Protein AF-A0A7J7XB27-F1 (afdb_monomer_lite)

Secondary structure (DSSP, 8-state):
-PPP--------B-STTSSHHHHHHHHHHHTT-S-HHHHHHHHHHHHHTT-GGGHHHHHHHTT--S-----B------TTS-HHHHHHHHHHHHHHHHHHHHHHT--GGGS------TTT-TTTSS--TT-TT---EEEEETTEEEEESSHHHHHHTPPPPPP-TTSPPB--EEEEEEETTTEEEEEE---BS---TT-EEEETTTTEEEE---EEETTEEE-

Structure (mmCIF, N/CA/C/O backbone):
data_AF-A0A7J7XB27-F1
#
_entry.id   AF-A0A7J7XB27-F1
#
loop_
_atom_site.group_PDB
_atom_site.id
_atom_site.type_symbol
_atom_site.label_atom_id
_atom_site.label_alt_id
_atom_site.label_comp_id
_atom_site.label_asym_id
_atom_site.label_entity_id
_atom_site.label_seq_id
_atom_site.pdbx_PDB_ins_code
_atom_site.Cartn_x
_atom_site.Cartn_y
_atom_site.Cartn_z
_atom_site.occupancy
_atom_site.B_iso_or_equiv
_atom_site.auth_seq_id
_atom_site.auth_comp_id
_atom_site.auth_asym_id
_atom_site.auth_atom_id
_atom_site.pdbx_PDB_model_num
ATOM 1 N N . MET A 1 1 ? 1.553 -27.538 5.322 1.00 43.16 1 MET A N 1
ATOM 2 C CA . MET A 1 1 ? 0.693 -26.337 5.254 1.00 43.16 1 MET A CA 1
ATOM 3 C C . MET A 1 1 ? 1.538 -25.131 4.887 1.00 43.16 1 MET A C 1
ATOM 5 O O . MET A 1 1 ? 2.689 -25.081 5.308 1.00 43.16 1 MET A O 1
ATOM 9 N N . GLY A 1 2 ? 0.992 -24.179 4.126 1.00 58.97 2 GLY A N 1
ATOM 10 C CA . GLY A 1 2 ? 1.590 -22.843 4.037 1.00 58.97 2 GLY A CA 1
ATOM 11 C C . GLY A 1 2 ? 1.479 -22.131 5.387 1.00 58.97 2 GLY A C 1
ATOM 12 O O . GLY A 1 2 ? 0.544 -22.405 6.138 1.00 58.97 2 GLY A O 1
ATOM 13 N N . LYS A 1 3 ? 2.434 -21.253 5.710 1.00 69.69 3 LYS A N 1
ATOM 14 C CA . LYS A 1 3 ? 2.299 -20.363 6.870 1.00 69.69 3 LYS A CA 1
ATOM 15 C C . LYS A 1 3 ? 1.134 -19.404 6.629 1.00 69.69 3 LYS A C 1
ATOM 17 O O . LYS A 1 3 ? 0.963 -18.931 5.505 1.00 69.69 3 LYS A O 1
ATOM 22 N N . GLU A 1 4 ? 0.381 -19.115 7.681 1.00 79.69 4 GLU A N 1
ATOM 23 C CA . GLU A 1 4 ? -0.582 -18.017 7.693 1.00 79.69 4 GLU A CA 1
ATOM 24 C C . GLU A 1 4 ? 0.140 -16.708 7.337 1.00 79.69 4 GLU A C 1
ATOM 26 O O . GLU A 1 4 ? 1.263 -16.467 7.792 1.00 79.69 4 GLU A O 1
ATOM 31 N N . LYS A 1 5 ? -0.457 -15.910 6.447 1.00 81.69 5 LYS A N 1
ATOM 32 C CA . LYS A 1 5 ? 0.133 -14.669 5.933 1.00 81.69 5 LYS A CA 1
ATOM 33 C C . LYS A 1 5 ? -0.696 -13.481 6.390 1.00 81.69 5 LYS A C 1
ATOM 35 O O . LYS A 1 5 ? -1.912 -13.479 6.223 1.00 81.69 5 LYS A O 1
ATOM 40 N N . THR A 1 6 ? -0.030 -12.445 6.884 1.00 83.00 6 THR A N 1
ATOM 41 C CA . THR A 1 6 ? -0.678 -11.171 7.193 1.00 83.00 6 THR A CA 1
ATOM 42 C C . THR A 1 6 ? -1.235 -10.538 5.920 1.00 83.00 6 THR A C 1
ATOM 44 O O . THR A 1 6 ? -0.530 -10.426 4.91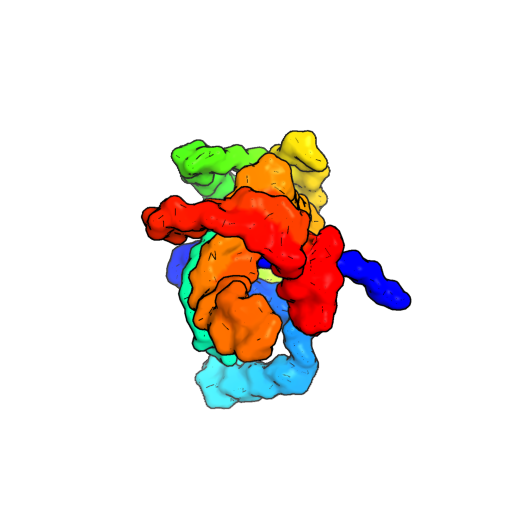7 1.00 83.00 6 THR A O 1
ATOM 47 N N . HIS A 1 7 ? -2.494 -10.107 5.958 1.00 82.38 7 HIS A N 1
ATOM 48 C CA . HIS A 1 7 ? -3.113 -9.388 4.849 1.00 82.38 7 HIS A CA 1
ATOM 49 C C . HIS A 1 7 ? -2.634 -7.930 4.824 1.00 82.38 7 HIS A C 1
ATOM 51 O O . HIS A 1 7 ? -2.677 -7.235 5.839 1.00 82.38 7 HIS A O 1
ATOM 57 N N . ILE A 1 8 ? -2.192 -7.462 3.655 1.00 82.75 8 ILE A N 1
ATOM 58 C CA . ILE A 1 8 ? -1.746 -6.084 3.415 1.00 82.75 8 ILE A CA 1
ATOM 59 C C . ILE A 1 8 ? -2.473 -5.559 2.176 1.00 82.75 8 ILE A C 1
ATOM 61 O O . ILE A 1 8 ? -2.533 -6.237 1.151 1.00 82.75 8 ILE A O 1
ATOM 65 N N . ASN A 1 9 ? -3.007 -4.341 2.270 1.00 83.75 9 ASN A N 1
ATOM 66 C CA . ASN A 1 9 ? -3.626 -3.640 1.147 1.00 83.75 9 ASN A CA 1
ATOM 67 C C . ASN A 1 9 ? -2.581 -2.749 0.463 1.00 83.75 9 ASN A C 1
ATOM 69 O O . ASN A 1 9 ? -1.866 -2.008 1.136 1.00 83.75 9 ASN A O 1
ATOM 73 N N . ILE A 1 10 ? -2.499 -2.813 -0.867 1.00 85.69 10 ILE A N 1
ATOM 74 C CA . ILE A 1 10 ? -1.533 -2.068 -1.689 1.00 85.69 10 ILE A CA 1
ATOM 75 C C . ILE A 1 10 ? -2.304 -1.294 -2.761 1.00 85.69 10 ILE A C 1
ATOM 77 O O . ILE A 1 10 ? -3.221 -1.843 -3.369 1.00 85.69 10 ILE A O 1
ATOM 81 N N . VAL A 1 11 ? -1.899 -0.050 -3.034 1.00 85.94 11 VAL A N 1
ATOM 82 C CA . VAL A 1 11 ? -2.382 0.730 -4.186 1.00 85.94 11 VAL A CA 1
ATOM 83 C C . VAL A 1 11 ? -1.198 1.216 -5.030 1.00 85.94 11 VAL A C 1
ATOM 85 O O . VAL A 1 11 ? -0.071 1.316 -4.548 1.00 85.94 11 VAL A O 1
ATOM 88 N N . VAL A 1 12 ? -1.446 1.477 -6.316 1.00 83.69 12 VAL A N 1
ATOM 89 C CA . VAL A 1 12 ? -0.433 1.789 -7.335 1.00 83.69 12 VAL A CA 1
ATOM 90 C C . VAL A 1 12 ? -0.810 3.076 -8.084 1.00 83.69 12 VAL A C 1
ATOM 92 O O . VAL A 1 12 ? -1.918 3.183 -8.605 1.00 83.69 12 VAL A O 1
ATOM 95 N N . ILE A 1 13 ? 0.110 4.045 -8.186 1.00 82.50 13 ILE A N 1
ATOM 96 C CA . ILE A 1 13 ? 0.003 5.253 -9.034 1.00 82.50 13 ILE A CA 1
ATOM 97 C C . ILE A 1 13 ? 1.250 5.510 -9.897 1.00 82.50 13 ILE A C 1
ATOM 99 O O . ILE A 1 13 ? 2.107 4.667 -10.134 1.00 82.50 13 ILE A O 1
ATOM 103 N N . GLY A 1 14 ? 1.252 6.705 -10.467 1.00 81.06 14 GLY A N 1
ATOM 104 C CA . GLY A 1 14 ? 2.090 7.221 -11.515 1.00 81.06 14 GLY A CA 1
ATOM 105 C C . GLY A 1 14 ? 1.174 7.990 -12.461 1.00 81.06 14 GLY A C 1
ATOM 106 O O . GLY A 1 14 ? -0.055 7.821 -12.443 1.00 81.06 14 GLY A O 1
ATOM 107 N N . GLN A 1 15 ? 1.765 8.846 -13.281 1.00 81.44 15 GLN A N 1
ATOM 108 C CA . GLN A 1 15 ? 1.068 9.575 -14.336 1.00 81.44 15 GLN A CA 1
ATOM 109 C C . GLN A 1 15 ? 0.319 8.614 -15.283 1.00 81.44 15 GLN A C 1
ATOM 111 O O . GLN A 1 15 ? 0.561 7.401 -15.297 1.00 81.44 15 GLN A O 1
ATOM 116 N N . VAL A 1 16 ? -0.618 9.130 -16.081 1.00 79.69 16 VAL A N 1
ATOM 117 C CA . VAL A 1 16 ? -1.100 8.404 -17.272 1.00 79.69 16 VAL A CA 1
ATOM 118 C C . VAL A 1 16 ? 0.118 7.920 -18.084 1.00 79.69 16 VAL A C 1
ATOM 120 O O . VAL A 1 16 ? 1.168 8.558 -18.067 1.00 79.69 16 VAL A O 1
ATOM 123 N N . ASP A 1 17 ? 0.012 6.729 -18.669 1.00 76.00 17 ASP A N 1
ATOM 124 C CA . ASP A 1 17 ? 1.073 6.038 -19.423 1.00 76.00 17 ASP A CA 1
ATOM 125 C C . ASP A 1 17 ? 2.340 5.616 -18.649 1.00 76.00 17 ASP A C 1
ATOM 127 O O . ASP A 1 17 ? 3.230 4.993 -19.221 1.00 76.00 17 ASP A O 1
ATOM 131 N N . SER A 1 18 ? 2.405 5.792 -17.322 1.00 76.75 18 SER A N 1
ATOM 132 C CA . SER A 1 18 ? 3.544 5.327 -16.500 1.00 76.75 18 SER A CA 1
ATOM 133 C C . SER A 1 18 ? 3.623 3.797 -16.280 1.00 76.75 18 SER A C 1
ATOM 135 O O . SER A 1 18 ? 4.281 3.341 -15.346 1.00 76.75 18 SER A O 1
ATOM 137 N N . GLY A 1 19 ? 2.891 2.987 -17.052 1.00 78.50 19 GLY A N 1
ATOM 138 C CA . GLY A 1 19 ? 2.946 1.517 -16.990 1.00 78.50 19 GLY A CA 1
ATOM 139 C C . GLY A 1 19 ? 2.256 0.827 -15.798 1.00 78.50 19 GLY A C 1
ATOM 140 O O . GLY A 1 19 ? 2.341 -0.393 -15.696 1.00 78.50 19 GLY A O 1
ATOM 141 N N . LYS A 1 20 ? 1.540 1.556 -14.924 1.00 82.81 20 LYS A N 1
ATOM 142 C CA . LYS A 1 20 ? 0.911 1.036 -13.679 1.00 82.81 20 LYS A CA 1
ATOM 143 C C . LYS A 1 20 ? 0.224 -0.328 -13.826 1.00 82.81 20 LYS A C 1
ATOM 145 O O . LYS A 1 20 ? 0.572 -1.274 -13.122 1.00 82.81 20 LYS A O 1
ATOM 150 N N . SER A 1 21 ? -0.753 -0.417 -14.733 1.00 81.69 21 SER A N 1
ATOM 151 C CA . SER A 1 21 ? -1.572 -1.619 -14.938 1.00 81.69 21 SER A CA 1
ATOM 152 C C . SER A 1 21 ? -0.746 -2.781 -15.481 1.00 81.69 21 SER A C 1
ATOM 154 O O . SER A 1 21 ? -0.974 -3.923 -15.099 1.00 81.69 21 SER A O 1
ATOM 156 N N . THR A 1 22 ? 0.245 -2.494 -16.327 1.00 81.38 22 THR A N 1
ATOM 157 C CA . THR A 1 22 ? 1.189 -3.491 -16.837 1.00 81.38 22 THR A CA 1
ATOM 158 C C . THR A 1 22 ? 2.017 -4.064 -15.692 1.00 81.38 22 THR A C 1
ATOM 160 O O . THR A 1 22 ? 2.030 -5.275 -15.512 1.00 81.38 22 THR A O 1
ATOM 163 N N . THR A 1 23 ? 2.628 -3.211 -14.863 1.00 84.19 23 THR A N 1
ATOM 164 C CA . THR A 1 23 ? 3.440 -3.628 -13.709 1.00 84.19 23 THR A CA 1
ATOM 165 C C . THR A 1 23 ? 2.634 -4.447 -12.701 1.00 84.19 23 THR A C 1
ATOM 167 O O . THR A 1 23 ? 3.033 -5.553 -12.338 1.00 84.19 23 THR A O 1
ATOM 170 N N . ALA A 1 24 ? 1.479 -3.939 -12.266 1.00 88.31 24 ALA A N 1
ATOM 171 C CA . ALA A 1 24 ? 0.643 -4.616 -11.279 1.00 88.31 24 ALA A CA 1
ATOM 172 C C . ALA A 1 24 ? 0.037 -5.922 -11.831 1.00 88.31 24 ALA A C 1
ATOM 174 O O . ALA A 1 24 ? 0.021 -6.939 -11.139 1.00 88.31 24 ALA A O 1
ATOM 175 N N . GLY A 1 25 ? -0.383 -5.936 -13.100 1.00 84.25 25 GLY A N 1
ATOM 176 C CA . GLY A 1 25 ? -0.861 -7.139 -13.777 1.00 84.25 25 GLY A CA 1
ATOM 177 C C . GLY A 1 25 ? 0.231 -8.195 -13.986 1.00 84.25 25 GLY A C 1
ATOM 178 O O . GLY A 1 25 ? -0.021 -9.381 -13.786 1.00 84.25 25 GLY A O 1
ATOM 179 N N . HIS A 1 26 ? 1.465 -7.782 -14.302 1.00 83.50 26 HIS A N 1
ATOM 180 C CA . HIS A 1 26 ? 2.633 -8.666 -14.407 1.00 83.50 26 HIS A CA 1
ATOM 181 C C . HIS A 1 26 ? 2.970 -9.293 -13.046 1.00 83.50 26 HIS A C 1
ATOM 183 O O . HIS A 1 26 ? 3.209 -10.499 -12.973 1.00 83.50 26 HIS A O 1
ATOM 189 N N . LEU A 1 27 ? 2.931 -8.510 -11.960 1.00 86.19 27 LEU A N 1
ATOM 190 C CA . LEU A 1 27 ? 3.129 -9.014 -10.599 1.00 86.19 27 LEU A CA 1
ATOM 191 C C . LEU A 1 27 ? 2.066 -10.063 -10.235 1.00 86.19 27 LEU A C 1
ATOM 193 O O . LEU A 1 27 ? 2.411 -11.178 -9.859 1.00 86.19 27 LEU A O 1
ATOM 197 N N . ILE A 1 28 ? 0.780 -9.748 -10.425 1.00 86.56 28 ILE A N 1
ATOM 198 C CA . ILE A 1 28 ? -0.338 -10.672 -10.167 1.00 86.56 28 ILE A CA 1
ATOM 199 C C . ILE A 1 28 ? -0.197 -11.968 -10.983 1.00 86.56 28 ILE A C 1
ATOM 201 O O . ILE A 1 28 ? -0.400 -13.060 -10.448 1.00 86.56 28 ILE A O 1
ATOM 205 N N . TYR A 1 29 ? 0.182 -11.849 -12.259 1.00 82.56 29 TYR A N 1
ATOM 206 C CA . TYR A 1 29 ? 0.436 -12.972 -13.161 1.00 82.56 29 TYR A CA 1
ATOM 207 C C . TYR A 1 29 ? 1.572 -13.869 -12.641 1.00 82.56 29 TYR A C 1
ATOM 209 O O . TYR A 1 29 ? 1.375 -15.070 -12.463 1.00 82.56 29 TYR A O 1
ATOM 217 N N . LYS A 1 30 ? 2.751 -13.299 -12.348 1.00 82.31 30 LYS A N 1
ATOM 218 C CA . LYS A 1 30 ? 3.928 -14.071 -11.906 1.00 82.31 30 LYS A CA 1
ATOM 219 C C . LYS A 1 30 ? 3.786 -14.639 -10.492 1.00 82.31 30 LYS A C 1
ATOM 221 O O . LYS A 1 30 ? 4.272 -15.736 -10.239 1.00 82.31 30 LYS A O 1
ATOM 226 N N . CYS A 1 31 ? 3.089 -13.952 -9.589 1.00 84.81 31 CYS A N 1
ATOM 227 C CA . CYS A 1 31 ? 2.806 -14.446 -8.239 1.00 84.81 31 CYS A CA 1
ATOM 228 C C . CYS A 1 31 ? 1.681 -15.501 -8.188 1.00 84.81 31 CYS A C 1
ATOM 230 O O . CYS A 1 31 ? 1.359 -15.985 -7.104 1.00 84.81 31 CYS A O 1
ATOM 232 N N . GLY A 1 32 ? 1.069 -15.864 -9.325 1.00 83.44 32 GLY A N 1
ATOM 233 C CA . GLY A 1 32 ? 0.021 -16.888 -9.387 1.00 83.44 32 GLY A CA 1
ATOM 234 C C . GLY A 1 32 ? -1.326 -16.455 -8.796 1.00 83.44 32 GLY A C 1
ATOM 235 O O . GLY A 1 32 ? -2.120 -17.306 -8.405 1.00 83.44 32 GLY A O 1
ATOM 236 N N . GLY A 1 33 ? -1.607 -15.147 -8.736 1.00 77.62 33 GLY A N 1
ATOM 237 C CA . GLY A 1 33 ? -2.876 -14.593 -8.233 1.00 77.62 33 GLY A CA 1
ATOM 238 C C . GLY A 1 33 ? -4.077 -14.773 -9.177 1.00 77.62 33 GLY A C 1
ATOM 239 O O . GLY A 1 33 ? -5.179 -14.302 -8.889 1.00 77.62 33 GLY A O 1
ATOM 240 N N . VAL A 1 34 ? -3.867 -15.430 -10.320 1.00 78.94 34 VAL A N 1
ATOM 241 C CA . VAL A 1 34 ? -4.879 -15.787 -11.322 1.00 78.94 34 VAL A CA 1
ATOM 242 C C . VAL A 1 34 ? -4.636 -17.233 -11.730 1.00 78.94 34 VAL A C 1
ATOM 244 O O . VAL A 1 34 ? -3.490 -17.651 -11.902 1.00 78.94 34 VAL A O 1
ATOM 247 N N . ASP A 1 35 ? -5.705 -18.008 -11.887 1.00 79.69 35 ASP A N 1
ATOM 248 C CA . ASP A 1 35 ? -5.599 -19.384 -12.352 1.00 79.69 35 ASP A CA 1
ATOM 249 C C . ASP A 1 35 ? -5.191 -19.455 -13.836 1.00 79.69 35 ASP A C 1
ATOM 251 O O . ASP A 1 35 ? -5.462 -18.553 -14.634 1.00 79.69 35 ASP A O 1
ATOM 255 N N . LYS A 1 36 ? -4.562 -20.569 -14.225 1.00 77.62 36 LYS A N 1
ATOM 256 C CA . LYS A 1 36 ? -4.036 -20.748 -15.587 1.00 77.62 36 LYS A CA 1
ATOM 257 C C . LYS A 1 36 ? -5.106 -20.672 -16.682 1.00 77.62 36 LYS A C 1
ATOM 259 O O . LYS A 1 36 ? -4.808 -20.166 -17.754 1.00 77.62 36 LYS A O 1
ATOM 264 N N . ARG A 1 37 ? -6.350 -21.094 -16.420 1.00 81.38 37 ARG A N 1
ATOM 265 C CA . ARG A 1 37 ? -7.424 -21.072 -17.431 1.00 81.38 37 ARG A CA 1
ATOM 266 C C . ARG A 1 37 ? -7.909 -19.648 -17.689 1.00 81.38 37 ARG A C 1
ATOM 268 O O . ARG A 1 37 ? -8.157 -19.274 -18.831 1.00 81.38 37 ARG A O 1
ATOM 275 N N . THR A 1 38 ? -8.022 -18.843 -16.635 1.00 78.56 38 THR A N 1
ATOM 276 C CA . THR A 1 38 ? -8.331 -17.412 -16.748 1.00 78.56 38 THR A CA 1
ATOM 277 C C . THR A 1 38 ? -7.196 -16.650 -17.439 1.00 78.56 38 THR A C 1
ATOM 279 O O . THR A 1 38 ? -7.473 -15.773 -18.253 1.00 78.56 38 THR A O 1
ATOM 282 N N . ILE A 1 39 ? -5.933 -17.022 -17.191 1.00 77.62 39 ILE A N 1
ATOM 283 C CA . ILE A 1 39 ? -4.772 -16.513 -17.942 1.00 77.62 39 ILE A CA 1
ATOM 284 C C . ILE A 1 39 ? -4.884 -16.849 -19.437 1.00 77.62 39 ILE A C 1
ATOM 286 O O . ILE A 1 39 ? -4.895 -15.932 -20.252 1.00 77.62 39 ILE A O 1
ATOM 290 N N . GLU A 1 40 ? -5.034 -18.128 -19.794 1.00 81.12 40 GLU A N 1
ATOM 291 C CA . GLU A 1 40 ? -5.157 -18.595 -21.187 1.00 81.12 40 GLU A CA 1
ATOM 292 C C . GLU A 1 40 ? -6.318 -17.897 -21.920 1.00 81.12 40 GLU A C 1
ATOM 294 O O . GLU A 1 40 ? -6.197 -17.504 -23.082 1.00 81.12 40 GLU A O 1
ATOM 299 N N . LYS A 1 41 ? -7.437 -17.673 -21.218 1.00 82.38 41 LYS A N 1
ATOM 300 C CA . LYS A 1 41 ? -8.575 -16.897 -21.719 1.00 82.38 41 LYS A CA 1
ATOM 301 C C . LYS A 1 41 ? -8.206 -15.437 -22.005 1.00 82.38 41 LYS A C 1
ATOM 303 O O . LYS A 1 41 ? -8.566 -14.933 -23.066 1.00 82.38 41 LYS A O 1
ATOM 308 N N . PHE A 1 42 ? -7.516 -14.751 -21.092 1.00 76.50 42 PHE A N 1
ATOM 309 C CA . PHE A 1 42 ? -7.111 -13.356 -21.299 1.00 76.50 42 PHE A CA 1
ATOM 310 C C . PHE A 1 42 ? -6.043 -13.202 -22.386 1.00 76.50 42 PHE A C 1
ATOM 312 O O . PHE A 1 42 ? -6.112 -12.241 -23.148 1.00 76.50 42 PHE A O 1
ATOM 319 N N . GLU A 1 43 ? -5.102 -14.143 -22.510 1.00 74.56 43 GLU A N 1
ATOM 320 C CA . GLU A 1 43 ? -4.141 -14.152 -23.621 1.00 74.56 43 GLU A CA 1
ATOM 321 C C . GLU A 1 43 ? -4.861 -14.325 -24.970 1.00 74.56 43 GLU A C 1
ATOM 323 O O . GLU A 1 43 ? -4.577 -13.581 -25.908 1.00 74.56 43 GLU A O 1
ATOM 328 N N . LYS A 1 44 ? -5.864 -15.214 -25.056 1.00 80.75 44 LYS A N 1
ATOM 329 C CA . LYS A 1 44 ? -6.683 -15.376 -26.270 1.00 80.75 44 LYS A CA 1
ATOM 330 C C . LYS A 1 44 ? -7.512 -14.129 -26.602 1.00 80.75 44 LYS A C 1
ATOM 332 O O . LYS A 1 44 ? -7.512 -13.701 -27.751 1.00 80.75 44 LYS A O 1
ATOM 337 N N . GLU A 1 45 ? -8.187 -13.530 -25.616 1.00 78.94 45 GLU A N 1
ATOM 338 C CA . GLU A 1 45 ? -8.971 -12.298 -25.819 1.00 78.94 45 GLU A CA 1
ATOM 339 C C . GLU A 1 45 ? -8.079 -11.116 -26.259 1.00 78.94 45 GLU A C 1
ATOM 341 O O . GLU A 1 45 ? -8.481 -10.341 -27.125 1.00 78.94 45 GLU A O 1
ATOM 346 N N . ALA A 1 46 ? -6.855 -10.993 -25.728 1.00 72.25 46 ALA A N 1
ATOM 347 C CA . ALA A 1 46 ? -5.904 -9.954 -26.136 1.00 72.25 46 ALA A CA 1
ATOM 348 C C . ALA A 1 46 ? -5.378 -10.154 -27.572 1.00 72.25 46 ALA A C 1
ATOM 350 O O . ALA A 1 46 ? -5.289 -9.185 -28.333 1.00 72.25 46 ALA A O 1
ATOM 351 N N . ALA A 1 47 ? -5.089 -11.402 -27.959 1.00 74.56 47 ALA A N 1
ATOM 352 C CA . ALA A 1 47 ? -4.655 -11.755 -29.311 1.00 74.56 47 ALA A CA 1
ATOM 353 C C . ALA A 1 47 ? -5.756 -11.510 -30.361 1.00 74.56 47 ALA A C 1
ATOM 355 O O . ALA A 1 47 ? -5.497 -10.937 -31.419 1.00 74.56 47 ALA A O 1
ATOM 356 N N . GLU A 1 48 ? -7.010 -11.866 -30.052 1.00 78.19 48 GLU A N 1
ATOM 357 C CA . GLU A 1 48 ? -8.175 -11.617 -30.921 1.00 78.19 48 GLU A CA 1
ATOM 358 C C . GLU A 1 48 ? -8.432 -10.117 -31.153 1.00 78.19 48 GLU A C 1
ATOM 360 O O . GLU A 1 48 ? -8.891 -9.728 -32.227 1.00 78.19 48 GLU A O 1
ATOM 365 N N . MET A 1 49 ? -8.082 -9.260 -30.189 1.00 68.12 49 MET A N 1
ATOM 366 C CA . MET A 1 49 ? -8.146 -7.799 -30.326 1.00 68.12 49 MET A CA 1
ATOM 367 C C . MET A 1 49 ? -6.904 -7.184 -30.997 1.00 68.12 49 MET A C 1
ATOM 369 O O . MET A 1 49 ? -6.764 -5.961 -31.020 1.00 68.12 49 MET A O 1
ATOM 373 N N . GLY A 1 50 ? -6.002 -8.009 -31.544 1.00 61.44 50 GLY A N 1
ATOM 374 C CA . GLY A 1 50 ? -4.784 -7.566 -32.228 1.00 61.44 50 GLY A CA 1
ATOM 375 C C . GLY A 1 50 ? -3.786 -6.871 -31.302 1.00 61.44 50 GLY A C 1
ATOM 376 O O . GLY A 1 50 ? -3.009 -6.032 -31.756 1.00 61.44 50 GLY A O 1
ATOM 377 N N . ASN A 1 51 ? -3.838 -7.170 -30.000 1.00 56.59 51 ASN A N 1
ATOM 378 C CA . ASN A 1 51 ? -3.148 -6.406 -28.969 1.00 56.59 51 ASN A CA 1
ATOM 379 C C . ASN A 1 51 ? -2.428 -7.319 -27.958 1.00 56.59 51 ASN A C 1
ATOM 381 O O . ASN A 1 51 ? -2.507 -7.100 -26.747 1.00 56.59 51 ASN A O 1
ATOM 385 N N . ASP A 1 52 ? -1.684 -8.313 -28.473 1.00 50.16 52 ASP A N 1
ATOM 386 C CA . ASP A 1 52 ? -0.756 -9.209 -27.740 1.00 50.16 52 ASP A CA 1
ATOM 387 C C . ASP A 1 52 ? 0.087 -8.469 -26.687 1.00 50.16 52 ASP A C 1
ATOM 389 O O . ASP A 1 52 ? 0.387 -8.979 -25.605 1.00 50.16 52 ASP A O 1
ATOM 393 N N . SER A 1 53 ? 0.419 -7.219 -27.004 1.00 47.06 53 SER A N 1
ATOM 394 C CA . SER A 1 53 ? 1.068 -6.228 -26.160 1.00 47.06 53 SER A CA 1
ATOM 395 C C . SER A 1 53 ? 0.446 -6.057 -24.760 1.00 47.06 53 SER A C 1
ATOM 397 O O . SER A 1 53 ? 1.163 -5.788 -23.802 1.00 47.06 53 SER A O 1
ATOM 399 N N . PHE A 1 54 ? -0.869 -6.207 -24.583 1.00 54.66 54 PHE A N 1
ATOM 400 C CA . PHE A 1 54 ? -1.561 -5.798 -23.347 1.00 54.66 54 PHE A CA 1
ATOM 401 C C . PHE A 1 54 ? -1.957 -6.948 -22.411 1.00 54.66 54 PHE A C 1
ATOM 403 O O . PHE A 1 54 ? -2.629 -6.707 -21.405 1.00 54.66 54 PHE A O 1
ATOM 410 N N . LYS A 1 55 ? -1.494 -8.179 -22.667 1.00 62.41 55 LYS A N 1
ATOM 411 C CA . LYS A 1 55 ? -1.876 -9.378 -21.897 1.00 62.41 55 LYS A CA 1
ATOM 412 C C . LYS A 1 55 ? -1.752 -9.250 -20.370 1.00 62.41 55 LYS A C 1
ATOM 414 O O . LYS A 1 55 ? -2.595 -9.760 -19.639 1.00 62.41 55 LYS A O 1
ATOM 419 N N . HIS A 1 56 ? -0.747 -8.522 -19.876 1.00 60.38 56 HIS A N 1
ATOM 420 C CA . HIS A 1 56 ? -0.575 -8.282 -18.439 1.00 60.38 56 HIS A CA 1
ATOM 421 C C . HIS A 1 56 ? -1.545 -7.222 -17.894 1.00 60.38 56 HIS A C 1
ATOM 423 O O . HIS A 1 56 ? -2.123 -7.427 -16.832 1.00 60.38 56 HIS A O 1
ATOM 429 N N . ALA A 1 57 ? -1.791 -6.128 -18.622 1.00 55.00 57 ALA A N 1
ATOM 430 C CA . ALA A 1 57 ? -2.738 -5.090 -18.201 1.00 55.00 57 ALA A CA 1
ATOM 431 C C . ALA A 1 57 ? -4.195 -5.603 -18.164 1.00 55.00 57 ALA A C 1
ATOM 433 O O . ALA A 1 57 ? -4.967 -5.225 -17.280 1.00 55.00 57 ALA A O 1
ATOM 434 N N . TRP A 1 58 ? -4.544 -6.533 -19.060 1.00 54.97 58 TRP A N 1
ATOM 435 C CA . TRP A 1 58 ? -5.876 -7.145 -19.148 1.00 54.97 58 TRP A CA 1
ATOM 436 C C . TRP A 1 58 ? -6.325 -7.891 -17.886 1.00 54.97 58 TRP A C 1
ATOM 438 O O . TRP A 1 58 ? -7.518 -7.902 -17.573 1.00 54.97 58 TRP A O 1
ATOM 448 N N . VAL A 1 59 ? -5.376 -8.429 -17.111 1.00 55.16 59 VAL A N 1
ATOM 449 C CA . VAL A 1 59 ? -5.631 -9.056 -15.800 1.00 55.16 59 VAL A CA 1
ATOM 450 C C . VAL A 1 59 ? -6.340 -8.099 -14.829 1.00 55.16 59 VAL A C 1
ATOM 452 O O . VAL A 1 59 ? -7.124 -8.545 -13.987 1.00 55.16 59 VAL A O 1
ATOM 455 N N . LEU A 1 60 ? -6.083 -6.792 -14.957 1.00 50.66 60 LEU A N 1
ATOM 456 C CA . LEU A 1 60 ? -6.686 -5.738 -14.142 1.00 50.66 60 LEU A CA 1
ATOM 457 C C . LEU A 1 60 ? -7.876 -5.063 -14.827 1.00 50.66 60 LEU A C 1
ATOM 459 O O . LEU A 1 60 ? -8.877 -4.801 -14.162 1.00 50.66 60 LEU A O 1
ATOM 463 N N . ASP A 1 61 ? -7.825 -4.828 -16.143 1.00 53.09 61 ASP A N 1
ATOM 464 C CA . ASP A 1 61 ? -8.923 -4.157 -16.856 1.00 53.09 61 ASP A CA 1
ATOM 465 C C . ASP A 1 61 ? -10.253 -4.929 -16.779 1.00 53.09 61 ASP A C 1
ATOM 467 O O . ASP A 1 61 ? -11.314 -4.313 -16.695 1.00 53.09 61 ASP A O 1
ATOM 471 N N . LYS A 1 62 ? -10.217 -6.267 -16.700 1.00 46.69 62 LYS A N 1
ATOM 472 C CA . LYS A 1 62 ? -11.417 -7.110 -16.521 1.00 46.69 62 LYS A CA 1
ATOM 473 C C . LYS A 1 62 ? -11.991 -7.120 -15.098 1.00 46.69 62 LYS A C 1
ATOM 475 O O . LYS A 1 62 ? -13.068 -7.674 -14.901 1.00 46.69 62 LYS A O 1
ATOM 480 N N . ARG A 1 63 ? -11.304 -6.525 -14.113 1.00 42.41 63 ARG A N 1
ATOM 481 C CA . ARG A 1 63 ? -11.759 -6.420 -12.710 1.00 42.41 63 ARG A CA 1
ATOM 482 C C . ARG A 1 63 ? -12.180 -4.998 -12.312 1.00 42.41 63 ARG A C 1
ATOM 484 O O . ARG A 1 63 ? -12.373 -4.735 -11.130 1.00 42.41 63 ARG A O 1
ATOM 491 N N . LYS A 1 64 ? -12.310 -4.075 -13.273 1.00 36.75 64 LYS A N 1
ATOM 492 C CA . LYS A 1 64 ? -12.617 -2.659 -13.018 1.00 36.75 64 LYS A CA 1
ATOM 493 C C . LYS A 1 64 ? -14.055 -2.420 -12.543 1.00 36.75 64 LYS A C 1
ATOM 495 O O . LYS A 1 64 ? -14.943 -2.118 -13.336 1.00 36.75 64 LYS A O 1
ATOM 500 N N . ALA A 1 65 ? -14.221 -2.425 -11.227 1.00 29.84 65 ALA A N 1
ATOM 501 C CA . ALA A 1 65 ? -15.100 -1.496 -10.534 1.00 29.84 65 ALA A CA 1
ATOM 502 C C . ALA A 1 65 ? -14.250 -0.698 -9.522 1.00 29.84 65 ALA A C 1
ATOM 504 O O . ALA A 1 65 ? -13.540 -1.296 -8.724 1.00 29.84 65 ALA A O 1
ATOM 505 N N . GLU A 1 66 ? -14.345 0.635 -9.595 1.00 25.23 66 GLU A N 1
ATOM 506 C CA . GLU A 1 66 ? -13.922 1.631 -8.585 1.00 25.23 66 GLU A CA 1
ATOM 507 C C . GLU A 1 66 ? -12.418 2.003 -8.390 1.00 25.23 66 GLU A C 1
ATOM 509 O O . GLU A 1 66 ? -11.646 1.320 -7.728 1.00 25.23 66 GLU A O 1
ATOM 514 N N . TRP A 1 67 ? -12.091 3.209 -8.897 1.00 34.53 67 TRP A N 1
ATOM 515 C CA . TRP A 1 67 ? -11.288 4.310 -8.296 1.00 34.53 67 TRP A CA 1
ATOM 516 C C . TRP A 1 67 ? -9.764 4.173 -7.976 1.00 34.53 67 TRP A C 1
ATOM 518 O O . TRP A 1 67 ? -9.086 3.243 -8.404 1.00 34.53 67 TRP A O 1
ATOM 528 N N . GLU A 1 68 ? -9.179 5.253 -7.421 1.00 26.16 68 GLU A N 1
ATOM 529 C CA . GLU A 1 68 ? -7.776 5.719 -7.594 1.00 26.16 68 GLU A CA 1
ATOM 530 C C . GLU A 1 68 ? -6.878 5.688 -6.309 1.00 26.16 68 GLU A C 1
ATOM 532 O O . GLU A 1 68 ? -7.401 5.588 -5.209 1.00 26.16 68 GLU A O 1
ATOM 537 N N . GLN A 1 69 ? -5.547 5.937 -6.444 1.00 26.02 69 GLN A N 1
ATOM 538 C CA . GLN A 1 69 ? -4.587 6.502 -5.428 1.00 26.02 69 GLN A CA 1
ATOM 539 C C . GLN A 1 69 ? -4.059 5.610 -4.248 1.00 26.02 69 GLN A C 1
ATOM 541 O O . GLN A 1 69 ? -4.857 5.053 -3.513 1.00 26.02 69 GLN A O 1
ATOM 546 N N . ILE A 1 70 ? -2.747 5.419 -3.920 1.00 26.25 70 ILE A N 1
ATOM 547 C CA . ILE A 1 70 ? -1.433 6.089 -4.200 1.00 26.25 70 ILE A CA 1
ATOM 548 C C . ILE A 1 70 ? -0.194 5.108 -4.222 1.00 26.25 70 ILE A C 1
ATOM 550 O O . ILE A 1 70 ? -0.065 4.349 -3.270 1.00 26.25 70 ILE A O 1
ATOM 554 N N . SER A 1 71 ? 0.741 5.161 -5.219 1.00 27.23 71 SER A N 1
ATOM 555 C CA . SER A 1 71 ? 2.235 4.880 -5.132 1.00 27.23 71 SER A CA 1
ATOM 556 C C . SER A 1 71 ? 3.039 4.910 -6.487 1.00 27.23 71 SER A C 1
ATOM 558 O O . SER A 1 71 ? 2.701 4.126 -7.369 1.00 27.23 71 SER A O 1
ATOM 560 N N . PRO A 1 72 ? 4.074 5.757 -6.728 1.00 30.17 72 PRO A N 1
ATOM 561 C CA . PRO A 1 72 ? 4.732 5.904 -8.047 1.00 30.17 72 PRO A CA 1
ATOM 562 C C . PRO A 1 72 ? 5.787 4.824 -8.388 1.00 30.17 72 PRO A C 1
ATOM 564 O O . PRO A 1 72 ? 6.673 4.548 -7.585 1.00 30.17 72 PRO A O 1
ATOM 567 N N . LEU A 1 73 ? 5.768 4.296 -9.622 1.00 38.41 73 LEU A N 1
ATOM 568 C CA . LEU A 1 73 ? 6.773 3.347 -10.146 1.00 38.41 73 LEU A CA 1
ATOM 569 C C . LEU A 1 73 ? 7.578 3.923 -11.323 1.00 38.41 73 LEU A C 1
ATOM 571 O O . LEU A 1 73 ? 7.023 4.562 -12.218 1.00 38.41 73 LEU A O 1
ATOM 575 N N . ILE A 1 74 ? 8.890 3.663 -11.322 1.00 43.50 74 ILE A N 1
ATOM 576 C CA . ILE A 1 74 ? 9.855 4.139 -12.324 1.00 43.50 74 ILE A CA 1
ATOM 577 C C . ILE A 1 74 ? 10.087 3.031 -13.360 1.00 43.50 74 ILE A C 1
ATOM 579 O O . ILE A 1 74 ? 10.807 2.074 -13.087 1.00 43.50 74 ILE A O 1
ATOM 583 N N . SER A 1 75 ? 9.511 3.182 -14.557 1.00 42.41 75 SER A N 1
ATOM 584 C CA . SER A 1 75 ? 9.805 2.308 -15.701 1.00 42.41 75 SER A CA 1
ATOM 585 C C . SER A 1 75 ? 10.885 2.938 -16.591 1.00 42.41 75 SER A C 1
ATOM 587 O O . SER A 1 75 ? 10.646 4.025 -17.125 1.00 42.41 75 SER A O 1
ATOM 589 N N . PRO A 1 76 ? 12.052 2.302 -16.816 1.00 43.69 76 PRO A N 1
ATOM 590 C CA . PRO A 1 76 ? 13.016 2.779 -17.792 1.00 43.69 76 PRO A CA 1
ATOM 591 C C . PRO A 1 76 ? 12.479 2.525 -19.206 1.00 43.69 76 PRO A C 1
ATOM 593 O O . PRO A 1 76 ? 12.164 1.397 -19.589 1.00 43.69 76 PRO A O 1
ATOM 596 N N . CYS A 1 77 ? 12.363 3.590 -19.998 1.00 37.72 77 CYS A N 1
ATOM 597 C CA . CYS A 1 77 ? 11.932 3.498 -21.389 1.00 37.72 77 CYS A CA 1
ATOM 598 C C . CYS A 1 77 ? 13.019 2.884 -22.285 1.00 37.72 77 CYS A C 1
ATOM 600 O O . CYS A 1 77 ? 13.955 3.577 -22.682 1.00 37.72 77 CYS A O 1
ATOM 602 N N . GLY A 1 78 ? 12.798 1.634 -22.700 1.00 44.75 78 GLY A N 1
ATOM 603 C CA . GLY A 1 78 ? 13.328 1.055 -23.938 1.00 44.75 78 GLY A CA 1
ATOM 604 C C . GLY A 1 78 ? 14.745 0.471 -23.879 1.00 44.75 78 GLY A C 1
ATOM 605 O O . GLY A 1 78 ? 15.705 1.133 -23.491 1.00 44.75 78 GLY A O 1
ATOM 606 N N . ASN A 1 79 ? 14.890 -0.750 -24.408 1.00 44.97 79 ASN A N 1
ATOM 607 C CA . ASN A 1 79 ? 16.149 -1.504 -24.536 1.00 44.97 79 ASN A CA 1
ATOM 608 C C . ASN A 1 79 ? 17.146 -0.908 -25.572 1.00 44.97 79 ASN A C 1
ATOM 610 O O . ASN A 1 79 ? 17.933 -1.640 -26.164 1.00 44.97 79 ASN A O 1
ATOM 614 N N . SER A 1 80 ? 17.095 0.399 -25.848 1.00 48.06 80 SER A N 1
ATOM 615 C CA . SER A 1 80 ? 17.861 1.077 -26.909 1.00 48.06 80 SER A CA 1
ATOM 616 C C . SER A 1 80 ? 18.871 2.115 -26.405 1.00 48.06 80 SER A C 1
ATOM 618 O O . SER A 1 80 ? 19.535 2.761 -27.215 1.00 48.06 80 SER A O 1
ATOM 620 N N . ARG A 1 81 ? 19.013 2.290 -25.083 1.00 54.94 81 ARG A N 1
ATOM 621 C CA . ARG A 1 81 ? 19.984 3.214 -24.469 1.00 54.94 81 ARG A CA 1
ATOM 622 C C . ARG A 1 81 ? 21.093 2.448 -23.735 1.00 54.94 81 ARG A C 1
ATOM 624 O O . ARG A 1 81 ? 20.800 1.428 -23.114 1.00 54.94 81 ARG A O 1
ATOM 631 N N . PRO A 1 82 ? 22.355 2.920 -23.769 1.00 60.47 82 PRO A N 1
ATOM 632 C CA . PRO A 1 82 ? 23.438 2.314 -23.001 1.00 60.47 82 PRO A CA 1
ATOM 633 C C . PRO A 1 82 ? 23.191 2.454 -21.492 1.00 60.47 82 PRO A C 1
ATOM 635 O O . PRO A 1 82 ? 22.630 3.450 -21.032 1.00 60.47 82 PRO A O 1
ATOM 638 N N . ALA A 1 83 ? 23.649 1.463 -20.722 1.00 63.81 83 ALA A N 1
ATOM 639 C CA . ALA A 1 83 ? 23.351 1.339 -19.294 1.00 63.81 83 ALA A CA 1
ATOM 640 C C . ALA A 1 83 ? 23.775 2.557 -18.448 1.00 63.81 83 ALA A C 1
ATOM 642 O O . ALA A 1 83 ? 23.080 2.887 -17.493 1.00 63.81 83 ALA A O 1
ATOM 643 N N . SER A 1 84 ? 24.848 3.265 -18.825 1.00 64.25 84 SER A N 1
ATOM 644 C CA . SER A 1 84 ? 25.292 4.498 -18.156 1.00 64.25 84 SER A CA 1
ATOM 645 C C . SER A 1 84 ? 24.236 5.608 -18.188 1.00 64.25 84 SER A C 1
ATOM 647 O O . SER A 1 84 ? 23.928 6.189 -17.155 1.00 64.25 84 SER A O 1
ATOM 649 N N . ILE A 1 85 ? 23.603 5.840 -19.343 1.00 66.00 85 ILE A N 1
ATOM 650 C CA . ILE A 1 85 ? 22.541 6.852 -19.499 1.00 66.00 85 ILE A CA 1
ATOM 651 C C . ILE A 1 85 ? 21.292 6.465 -18.690 1.00 66.00 85 ILE A C 1
ATOM 653 O O . ILE A 1 85 ? 20.562 7.332 -18.208 1.00 66.00 85 ILE A O 1
ATOM 657 N N . ILE A 1 86 ? 21.032 5.163 -18.530 1.00 71.62 86 ILE A N 1
ATOM 658 C CA . ILE A 1 86 ? 19.921 4.663 -17.709 1.00 71.62 86 ILE A CA 1
ATOM 659 C C . ILE A 1 86 ? 20.221 4.877 -16.218 1.00 71.62 86 ILE A C 1
ATOM 661 O O . ILE A 1 86 ? 19.338 5.332 -15.494 1.00 71.62 86 ILE A O 1
ATOM 665 N N . GLN A 1 87 ? 21.458 4.620 -15.776 1.00 80.81 87 GLN A N 1
ATOM 666 C CA . GLN A 1 87 ? 21.905 4.882 -14.406 1.00 80.81 87 GLN A CA 1
ATOM 667 C C . GLN A 1 87 ? 21.834 6.378 -14.058 1.00 80.81 87 GLN A C 1
ATOM 669 O O . GLN A 1 87 ? 21.188 6.738 -13.077 1.00 80.81 87 GLN A O 1
ATOM 674 N N . GLU A 1 88 ? 22.429 7.252 -14.875 1.00 83.44 88 GLU A N 1
ATOM 675 C CA . GLU A 1 88 ? 22.416 8.708 -14.654 1.00 83.44 88 GLU A CA 1
ATOM 676 C C . GLU A 1 88 ? 20.980 9.244 -14.536 1.00 83.44 88 GLU A C 1
ATOM 678 O O . GLU A 1 88 ?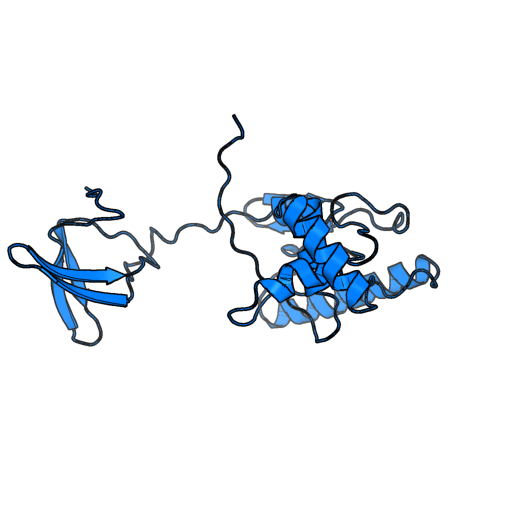 20.653 9.982 -13.604 1.00 83.44 88 GLU A O 1
ATOM 683 N N . ARG A 1 89 ? 20.085 8.808 -15.436 1.00 81.44 89 ARG A N 1
ATOM 684 C CA . ARG A 1 89 ? 18.673 9.208 -15.405 1.00 81.44 89 ARG A CA 1
ATOM 685 C C . ARG A 1 89 ? 17.926 8.646 -14.192 1.00 81.44 89 ARG A C 1
ATOM 687 O O . ARG A 1 89 ? 17.028 9.307 -13.675 1.00 81.44 89 ARG A O 1
ATOM 694 N N . TYR A 1 90 ? 18.264 7.441 -13.737 1.00 85.44 90 TYR A N 1
ATOM 695 C CA . TYR A 1 90 ? 17.701 6.873 -12.513 1.00 85.44 90 TYR A CA 1
ATOM 696 C C . TYR A 1 90 ? 18.110 7.697 -11.282 1.00 85.44 90 TYR A C 1
ATOM 698 O O . TYR A 1 90 ? 17.244 8.095 -10.504 1.00 85.44 90 TYR A O 1
ATOM 706 N N . GLU A 1 91 ? 19.396 8.022 -11.137 1.00 88.50 91 GLU A N 1
ATOM 707 C CA . GLU A 1 91 ? 19.920 8.820 -10.018 1.00 88.50 91 GLU A CA 1
ATOM 708 C C . GLU A 1 91 ? 19.308 10.234 -9.975 1.00 88.50 91 GLU A C 1
ATOM 710 O O . GLU A 1 91 ? 18.943 10.730 -8.904 1.00 88.50 91 GLU A O 1
ATOM 715 N N . GLU A 1 92 ? 19.111 10.857 -11.142 1.00 86.81 92 GLU A N 1
ATOM 716 C CA . GLU A 1 92 ? 18.381 12.119 -11.300 1.00 86.81 92 GLU A CA 1
ATOM 717 C C . GLU A 1 92 ? 16.935 12.014 -10.778 1.00 86.81 92 GLU A C 1
ATOM 719 O O . GLU A 1 92 ? 16.531 12.794 -9.911 1.00 86.81 92 GLU A O 1
ATOM 724 N N . ILE A 1 93 ? 16.173 11.010 -11.235 1.00 86.69 93 ILE A N 1
ATOM 725 C CA . ILE A 1 93 ? 14.776 10.796 -10.819 1.00 86.69 93 ILE A CA 1
ATOM 726 C C . ILE A 1 93 ? 14.685 10.528 -9.311 1.00 86.69 93 ILE A C 1
ATOM 728 O O . ILE A 1 93 ? 13.827 11.105 -8.641 1.00 86.69 93 ILE A O 1
ATOM 732 N N . VAL A 1 94 ? 15.570 9.699 -8.746 1.00 88.62 94 VAL A N 1
ATOM 733 C CA . VAL A 1 94 ? 15.596 9.421 -7.298 1.00 88.62 94 VAL A CA 1
ATOM 734 C C . VAL A 1 94 ? 15.786 10.712 -6.503 1.00 88.62 94 VAL A C 1
ATOM 736 O O . VAL A 1 94 ? 15.090 10.925 -5.509 1.00 88.62 94 VAL A O 1
ATOM 739 N N . LYS A 1 95 ? 16.669 11.611 -6.950 1.00 92.81 95 LYS A N 1
ATOM 740 C CA . LYS A 1 95 ? 16.919 12.908 -6.304 1.00 92.81 95 LYS A CA 1
ATOM 741 C C . LYS A 1 95 ? 15.709 13.846 -6.381 1.00 92.81 95 LYS A C 1
ATOM 743 O O . LYS A 1 95 ? 15.354 14.469 -5.372 1.00 92.81 95 LYS A O 1
ATOM 748 N N . GLU A 1 96 ? 15.060 13.945 -7.540 1.00 90.06 96 GLU A N 1
ATOM 749 C CA . GLU A 1 96 ? 13.851 14.760 -7.723 1.00 90.06 96 GLU A CA 1
ATOM 750 C C . GLU A 1 96 ? 12.684 14.242 -6.873 1.00 90.06 96 GLU A C 1
ATOM 752 O O . GLU A 1 96 ? 12.104 14.996 -6.085 1.00 90.06 96 GLU A O 1
ATOM 757 N N . VAL A 1 97 ? 12.388 12.941 -6.957 1.00 89.50 97 VAL A N 1
ATOM 758 C CA . VAL A 1 97 ? 11.290 12.309 -6.212 1.00 89.50 97 VAL A CA 1
ATOM 759 C C . VAL A 1 97 ? 11.552 12.363 -4.706 1.00 89.50 97 VAL A C 1
ATOM 761 O O . VAL A 1 97 ? 10.650 12.740 -3.961 1.00 89.50 97 VAL A O 1
ATOM 764 N N . SER A 1 98 ? 12.783 12.108 -4.245 1.00 90.69 98 SER A N 1
ATOM 765 C CA . SER A 1 98 ? 13.168 12.274 -2.831 1.00 90.69 98 SER A CA 1
ATOM 766 C C . SER A 1 98 ? 12.929 13.699 -2.329 1.00 90.69 98 SER A C 1
ATOM 768 O O . SER A 1 98 ? 12.439 13.902 -1.218 1.00 90.69 98 SER A O 1
ATOM 770 N N . THR A 1 99 ? 13.224 14.705 -3.156 1.00 94.06 99 THR A N 1
ATOM 771 C CA . THR A 1 99 ? 12.963 16.112 -2.823 1.00 94.06 99 THR A CA 1
ATOM 772 C C . THR A 1 99 ? 11.461 16.404 -2.754 1.00 94.06 99 THR A C 1
ATOM 774 O O . THR A 1 99 ? 11.019 17.161 -1.889 1.00 94.06 99 THR A O 1
ATOM 777 N N . PHE A 1 100 ? 10.665 15.800 -3.638 1.00 91.50 100 PHE A N 1
ATOM 778 C CA . PHE A 1 100 ? 9.215 15.968 -3.690 1.00 91.50 100 PHE A CA 1
ATOM 779 C C . PHE A 1 100 ? 8.500 15.306 -2.500 1.00 91.50 100 PHE A C 1
ATOM 781 O O . PHE A 1 100 ? 7.772 15.983 -1.774 1.00 91.50 100 PHE A O 1
ATOM 788 N N . ILE A 1 101 ? 8.761 14.025 -2.220 1.00 88.19 101 ILE A N 1
ATOM 789 C CA . ILE A 1 101 ? 8.119 13.303 -1.105 1.00 88.19 101 ILE A CA 1
ATOM 790 C C . ILE A 1 101 ? 8.496 13.893 0.261 1.00 88.19 101 ILE A C 1
ATOM 792 O O . ILE A 1 101 ? 7.654 13.950 1.160 1.00 88.19 101 ILE A O 1
ATOM 796 N N . LYS A 1 102 ? 9.714 14.442 0.392 1.00 93.44 102 LYS A N 1
ATOM 797 C CA . LYS A 1 102 ? 10.154 15.170 1.589 1.00 93.44 102 LYS A CA 1
ATOM 798 C C . LYS A 1 102 ? 9.372 16.465 1.827 1.00 93.44 102 LYS A C 1
ATOM 800 O O . LYS A 1 102 ? 9.141 16.815 2.980 1.00 93.44 102 LYS A O 1
ATOM 805 N N . LYS A 1 103 ? 8.923 17.154 0.769 1.00 94.12 103 LYS A N 1
ATOM 806 C CA . LYS A 1 103 ? 8.029 18.326 0.886 1.00 94.12 103 LYS A CA 1
ATOM 807 C C . LYS A 1 103 ? 6.608 17.945 1.310 1.00 94.12 103 LYS A C 1
ATOM 809 O O . LYS A 1 103 ? 5.955 18.748 1.962 1.00 94.12 103 LYS A O 1
ATOM 814 N N . ILE A 1 104 ? 6.146 16.741 0.961 1.00 93.31 104 ILE A N 1
ATOM 815 C CA . ILE A 1 104 ? 4.838 16.209 1.390 1.00 93.31 104 ILE A CA 1
ATOM 816 C C . ILE A 1 104 ? 4.872 15.749 2.861 1.00 93.31 104 ILE A C 1
ATOM 818 O O . ILE A 1 104 ? 3.846 15.767 3.533 1.00 93.31 104 ILE A O 1
ATOM 822 N N . GLY A 1 105 ? 6.050 15.379 3.377 1.00 90.19 105 GLY A N 1
ATOM 823 C CA . GLY A 1 105 ? 6.263 14.985 4.777 1.00 90.19 105 GLY A CA 1
ATOM 824 C C . GLY A 1 105 ? 6.750 13.545 4.973 1.00 90.19 105 GLY A C 1
ATOM 825 O O . GLY A 1 105 ? 6.939 13.118 6.110 1.00 90.19 105 GLY A O 1
ATOM 826 N N . TYR A 1 106 ? 6.992 12.796 3.894 1.00 90.94 106 TYR A N 1
ATOM 827 C CA . TYR A 1 106 ? 7.603 11.466 3.964 1.00 90.94 106 TYR A CA 1
ATOM 828 C C . TYR A 1 106 ? 9.122 11.564 4.150 1.00 90.94 106 TYR A C 1
ATOM 830 O O . TYR A 1 106 ? 9.762 12.475 3.625 1.00 90.94 106 TYR A O 1
ATOM 838 N N . ASN A 1 107 ? 9.727 10.597 4.847 1.00 88.94 107 ASN A N 1
ATOM 839 C CA . ASN A 1 107 ? 11.185 10.481 4.904 1.00 88.94 107 ASN A CA 1
ATOM 840 C C . ASN A 1 107 ? 11.701 9.665 3.699 1.00 88.94 107 ASN A C 1
ATOM 842 O O . ASN A 1 107 ? 11.378 8.475 3.637 1.00 88.94 107 ASN A O 1
ATOM 846 N N . PRO A 1 108 ? 12.519 10.223 2.782 1.00 90.75 108 PRO A N 1
ATOM 847 C CA . PRO A 1 108 ? 13.055 9.473 1.644 1.00 90.75 108 PRO A CA 1
ATOM 848 C C . PRO A 1 108 ? 13.817 8.205 2.036 1.00 90.75 108 PRO A C 1
ATOM 850 O O . PRO A 1 108 ? 13.673 7.193 1.362 1.00 90.75 108 PRO A O 1
ATOM 853 N N . ASP A 1 109 ? 14.520 8.209 3.174 1.00 89.88 109 ASP A N 1
ATOM 854 C CA . ASP A 1 109 ? 15.274 7.038 3.648 1.00 89.88 109 ASP A CA 1
ATOM 855 C C . ASP A 1 109 ? 14.365 5.842 3.991 1.00 89.88 109 ASP A C 1
ATOM 857 O O . ASP A 1 109 ? 14.841 4.720 4.136 1.00 89.88 109 ASP A O 1
ATOM 861 N N . THR A 1 110 ? 13.052 6.062 4.145 1.00 88.88 110 THR A N 1
ATOM 862 C CA . THR A 1 110 ? 12.065 5.006 4.446 1.00 88.88 110 THR A CA 1
ATOM 863 C C . THR A 1 110 ? 11.451 4.362 3.195 1.00 88.88 110 THR A C 1
ATOM 865 O O . THR A 1 110 ? 10.689 3.396 3.324 1.00 88.88 110 THR A O 1
ATOM 868 N N . VAL A 1 111 ? 11.783 4.879 2.004 1.00 90.25 111 VAL A N 1
ATOM 869 C CA . VAL A 1 111 ? 11.191 4.526 0.707 1.00 90.25 111 VAL A CA 1
ATOM 870 C C . VAL A 1 111 ? 12.203 3.772 -0.155 1.00 90.25 111 VAL A C 1
ATOM 872 O O . VAL A 1 111 ? 13.332 4.217 -0.341 1.00 90.25 111 VAL A O 1
ATOM 875 N N . ALA A 1 112 ? 11.795 2.621 -0.691 1.00 90.69 112 ALA A N 1
ATOM 876 C CA . ALA A 1 112 ? 12.600 1.866 -1.645 1.00 90.69 112 ALA A CA 1
ATOM 877 C C . ALA A 1 112 ? 12.490 2.500 -3.040 1.00 90.69 112 ALA A C 1
ATOM 879 O O . ALA A 1 112 ? 11.386 2.720 -3.538 1.00 90.69 112 ALA A O 1
ATOM 880 N N . PHE A 1 113 ? 13.633 2.758 -3.674 1.00 90.00 113 PHE A N 1
ATOM 881 C CA . PHE A 1 113 ? 13.717 3.166 -5.074 1.00 90.00 113 PHE A CA 1
ATOM 882 C C . PHE A 1 113 ? 14.291 2.000 -5.883 1.00 90.00 113 PHE A C 1
ATOM 884 O O . PHE A 1 113 ? 15.437 1.614 -5.681 1.00 90.00 113 PHE A O 1
ATOM 891 N N . GLU A 1 114 ? 13.479 1.424 -6.765 1.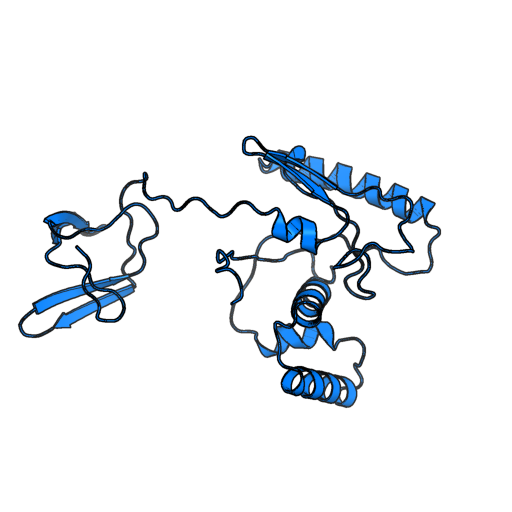00 88.00 114 GLU A N 1
ATOM 892 C CA . GLU A 1 114 ? 13.807 0.229 -7.548 1.00 88.00 114 GLU A CA 1
ATOM 893 C C . GLU A 1 114 ? 13.552 0.524 -9.040 1.00 88.00 114 GLU A C 1
ATOM 895 O O . GLU A 1 114 ? 12.418 0.864 -9.399 1.00 88.00 114 GLU A O 1
ATOM 900 N N . PRO A 1 115 ? 14.566 0.444 -9.923 1.00 87.62 115 PRO A N 1
ATOM 901 C CA . PRO A 1 115 ? 14.363 0.547 -11.364 1.00 87.62 115 PRO A CA 1
ATOM 902 C C . PRO A 1 115 ? 13.762 -0.759 -11.910 1.00 87.62 115 PRO A C 1
ATOM 904 O O . PRO A 1 115 ? 14.437 -1.786 -11.947 1.00 87.62 115 PRO A O 1
ATOM 907 N N . ILE A 1 116 ? 12.509 -0.724 -12.381 1.00 84.88 116 ILE A N 1
ATOM 908 C CA . ILE A 1 116 ? 11.782 -1.916 -12.861 1.00 84.88 116 ILE A CA 1
ATOM 909 C C . ILE A 1 116 ? 11.336 -1.809 -14.319 1.00 84.88 116 ILE A C 1
ATOM 911 O O . ILE A 1 116 ? 10.802 -0.787 -14.728 1.00 84.88 116 ILE A O 1
ATOM 915 N N . SER A 1 117 ? 11.408 -2.889 -15.097 1.00 81.50 117 SER A N 1
ATOM 916 C CA . SER A 1 117 ? 10.663 -2.970 -16.365 1.00 81.50 117 SER A CA 1
ATOM 917 C C . SER A 1 117 ? 9.393 -3.779 -16.145 1.00 81.50 117 SER A C 1
ATOM 919 O O . SER A 1 117 ? 9.420 -5.007 -16.186 1.00 81.50 117 SER A O 1
ATOM 921 N N . GLY A 1 118 ? 8.254 -3.105 -15.955 1.00 76.50 118 GLY A N 1
ATOM 922 C CA . GLY A 1 118 ? 6.951 -3.781 -15.850 1.00 76.50 118 GLY A CA 1
ATOM 923 C C . GLY A 1 118 ? 6.577 -4.579 -17.110 1.00 76.50 118 GLY A C 1
ATOM 924 O O . GLY A 1 118 ? 5.757 -5.492 -17.049 1.00 76.50 118 GLY A O 1
ATOM 925 N N . TRP A 1 119 ? 7.207 -4.261 -18.246 1.00 75.25 119 TRP A N 1
ATOM 926 C CA . TRP A 1 119 ? 7.060 -4.983 -19.506 1.00 75.25 119 TRP A CA 1
ATOM 927 C C . TRP A 1 119 ? 7.891 -6.270 -19.549 1.00 75.25 119 TRP A C 1
ATOM 929 O O . TRP A 1 119 ? 7.332 -7.363 -19.603 1.00 75.25 119 TRP A O 1
ATOM 939 N N . ASN A 1 120 ? 9.222 -6.149 -19.482 1.00 77.00 120 ASN A N 1
ATOM 940 C CA . ASN A 1 120 ? 10.140 -7.292 -19.580 1.00 77.00 120 ASN A CA 1
ATOM 941 C C . ASN A 1 120 ? 10.090 -8.182 -18.322 1.00 77.00 120 ASN A C 1
ATOM 943 O O . ASN A 1 120 ? 10.394 -9.371 -18.375 1.00 77.00 120 ASN A O 1
ATOM 947 N N . GLY A 1 121 ? 9.732 -7.602 -17.173 1.00 79.88 121 GLY A N 1
ATOM 948 C CA . GLY A 1 121 ? 9.849 -8.218 -15.855 1.00 79.88 121 GLY A CA 1
ATOM 949 C C . GLY A 1 121 ? 11.161 -7.920 -15.118 1.00 79.88 121 GLY A C 1
ATOM 950 O O . GLY A 1 121 ? 11.395 -8.548 -14.086 1.00 79.88 121 GLY A O 1
ATOM 951 N N . ASP A 1 122 ? 11.999 -7.000 -15.616 1.00 82.56 122 ASP A N 1
ATOM 952 C CA . ASP A 1 122 ? 13.268 -6.610 -14.979 1.00 82.56 122 ASP A CA 1
ATOM 953 C C . ASP A 1 122 ? 13.042 -6.103 -13.549 1.00 82.56 122 ASP A C 1
ATOM 955 O O . ASP A 1 122 ? 12.189 -5.235 -13.342 1.00 82.56 122 ASP A O 1
ATOM 959 N N . ASN A 1 123 ? 13.804 -6.638 -12.589 1.00 85.31 123 ASN A N 1
ATOM 960 C CA . ASN A 1 123 ? 13.727 -6.350 -11.149 1.00 85.31 123 ASN A CA 1
ATOM 961 C C . ASN A 1 123 ? 12.322 -6.530 -10.529 1.00 85.31 123 ASN A C 1
ATOM 963 O O . ASN A 1 123 ? 12.058 -6.050 -9.431 1.00 85.31 123 ASN A O 1
ATOM 967 N N . MET A 1 124 ? 11.390 -7.229 -11.188 1.00 86.31 124 MET A N 1
ATOM 968 C CA . MET A 1 124 ? 10.036 -7.427 -10.650 1.00 86.31 124 MET A CA 1
ATOM 969 C C . MET A 1 124 ? 10.008 -8.494 -9.548 1.00 86.31 124 MET A C 1
ATOM 971 O O . MET A 1 124 ? 9.548 -8.233 -8.439 1.00 86.31 124 MET A O 1
ATOM 975 N N . LEU A 1 125 ? 10.491 -9.697 -9.866 1.00 90.00 125 LEU A N 1
ATOM 976 C CA . LEU A 1 125 ? 10.615 -10.834 -8.937 1.00 90.00 125 LEU A CA 1
ATOM 977 C C . LEU A 1 125 ? 12.050 -11.373 -8.861 1.00 90.00 125 LEU A C 1
ATOM 979 O O . LEU A 1 125 ? 12.387 -12.080 -7.919 1.00 90.00 125 LEU A O 1
ATOM 983 N N . GLU A 1 126 ? 12.875 -11.069 -9.863 1.00 90.31 126 GLU A N 1
ATOM 984 C CA . GLU A 1 126 ? 14.246 -11.556 -10.013 1.00 90.31 126 GLU A CA 1
ATOM 985 C C . GLU A 1 126 ? 15.133 -10.387 -10.482 1.00 90.31 126 GLU A C 1
ATOM 987 O O . GLU A 1 126 ? 14.638 -9.529 -11.228 1.00 90.31 126 GLU A O 1
ATOM 992 N N . PRO A 1 127 ? 16.416 -10.323 -10.076 1.00 89.44 127 PRO A N 1
ATOM 993 C CA . PRO A 1 127 ? 17.332 -9.269 -10.509 1.00 89.44 127 PRO A CA 1
ATOM 994 C C . PRO A 1 127 ? 17.576 -9.281 -12.023 1.00 89.44 127 PRO A C 1
ATOM 996 O O . PRO A 1 127 ? 17.783 -10.330 -12.635 1.00 89.44 127 PRO A O 1
ATOM 999 N N . SER A 1 128 ? 17.606 -8.100 -12.636 1.00 84.12 128 SER A N 1
ATOM 1000 C CA . SER A 1 128 ? 17.823 -7.932 -14.071 1.00 84.12 128 SER A CA 1
ATOM 1001 C C . SER A 1 128 ? 19.290 -8.089 -14.468 1.00 84.12 128 SER A C 1
ATOM 1003 O O . SER A 1 128 ? 20.173 -7.378 -13.983 1.00 84.12 128 SER A O 1
ATOM 1005 N N . ALA A 1 129 ? 19.540 -8.923 -15.480 1.00 83.00 129 ALA A N 1
ATOM 1006 C CA . ALA A 1 129 ? 20.835 -8.990 -16.155 1.00 83.00 129 ALA A CA 1
ATOM 1007 C C . ALA A 1 129 ? 21.209 -7.679 -16.887 1.00 83.00 129 ALA A C 1
ATOM 1009 O O . ALA A 1 129 ? 22.386 -7.438 -17.157 1.00 83.00 129 ALA A O 1
ATOM 1010 N N . HIS A 1 130 ? 20.231 -6.818 -17.197 1.00 76.50 130 HIS A N 1
ATOM 1011 C CA . HIS A 1 130 ? 20.438 -5.548 -17.898 1.00 76.50 130 HIS A CA 1
ATOM 1012 C C . HIS A 1 130 ? 20.827 -4.387 -16.965 1.00 76.50 130 HIS A C 1
ATOM 1014 O O . HIS A 1 130 ? 21.304 -3.357 -17.442 1.00 76.50 130 HIS A O 1
ATOM 1020 N N . MET A 1 131 ? 20.660 -4.541 -15.646 1.00 79.56 131 MET A N 1
ATOM 1021 C CA . MET A 1 131 ? 20.871 -3.480 -14.650 1.00 79.56 131 MET A CA 1
ATOM 1022 C C . MET A 1 131 ? 21.991 -3.819 -13.657 1.00 79.56 131 MET A C 1
ATOM 1024 O O . MET A 1 131 ? 21.907 -3.508 -12.477 1.00 79.56 131 MET A O 1
ATOM 1028 N N . SER A 1 132 ? 23.088 -4.417 -14.133 1.00 83.25 132 SER A N 1
ATOM 1029 C CA . SER A 1 132 ? 24.232 -4.844 -13.302 1.00 83.25 132 SER A CA 1
ATOM 1030 C C . SER A 1 132 ? 24.924 -3.722 -12.503 1.00 83.25 132 SER A C 1
ATOM 1032 O O . SER A 1 132 ? 25.688 -4.000 -11.571 1.00 83.25 132 SER A O 1
ATOM 1034 N N . TRP A 1 133 ? 24.663 -2.457 -12.844 1.00 85.88 133 TRP A N 1
ATOM 1035 C CA . TRP A 1 133 ? 25.074 -1.273 -12.087 1.00 85.88 133 TRP A CA 1
ATOM 1036 C C . TRP A 1 133 ? 24.271 -1.092 -10.790 1.00 85.88 133 TRP A C 1
ATOM 1038 O O . TRP A 1 133 ? 24.841 -0.668 -9.785 1.00 85.88 133 TRP A O 1
ATOM 1048 N N . PHE A 1 134 ? 22.989 -1.468 -10.775 1.00 87.75 134 PHE A N 1
ATOM 1049 C CA . PHE A 1 134 ? 22.121 -1.365 -9.608 1.00 87.75 134 PHE A CA 1
ATOM 1050 C C . PHE A 1 134 ? 22.536 -2.395 -8.549 1.00 87.75 134 PHE A C 1
ATOM 1052 O O . PHE A 1 134 ? 22.727 -3.576 -8.842 1.00 87.75 134 PHE A O 1
ATOM 1059 N N . LYS A 1 135 ? 22.729 -1.939 -7.305 1.00 89.62 135 LYS A N 1
ATOM 1060 C CA . LYS A 1 135 ? 23.198 -2.769 -6.175 1.00 89.62 135 LYS A CA 1
ATOM 1061 C C . LYS A 1 135 ? 22.109 -3.075 -5.149 1.00 89.62 135 LYS A C 1
ATOM 1063 O O . LYS A 1 135 ? 22.420 -3.570 -4.070 1.00 89.62 135 LYS A O 1
ATOM 1068 N N . GLY A 1 136 ? 20.858 -2.789 -5.498 1.00 90.81 136 GLY A N 1
ATOM 1069 C CA . GLY A 1 136 ? 19.722 -2.874 -4.596 1.00 90.81 136 GLY A CA 1
ATOM 1070 C C . GLY A 1 136 ? 19.353 -1.538 -3.958 1.00 90.81 136 GLY A C 1
ATOM 1071 O O . GLY A 1 136 ? 20.165 -0.612 -3.862 1.00 90.81 136 GLY A O 1
ATOM 1072 N N . TRP A 1 137 ? 18.108 -1.452 -3.502 1.00 90.75 137 TRP A N 1
ATOM 1073 C CA . TRP A 1 137 ? 17.631 -0.378 -2.641 1.00 90.75 137 TRP A CA 1
ATOM 1074 C C . TRP A 1 137 ? 17.970 -0.669 -1.182 1.00 90.75 137 TRP A C 1
ATOM 1076 O O . TRP A 1 137 ? 18.197 -1.807 -0.764 1.00 90.75 137 TRP A O 1
ATOM 1086 N N . LYS A 1 138 ? 17.940 0.389 -0.375 1.00 93.19 138 LYS A N 1
ATOM 1087 C CA . LYS A 1 138 ? 18.039 0.307 1.076 1.00 93.19 138 LYS A CA 1
ATOM 1088 C C . LYS A 1 138 ? 17.008 1.229 1.706 1.00 93.19 138 LYS A C 1
ATOM 1090 O O . LYS A 1 138 ? 16.865 2.375 1.299 1.00 93.19 138 LYS A O 1
ATOM 1095 N N . VAL A 1 139 ? 16.332 0.715 2.722 1.00 90.25 139 VAL A N 1
ATOM 1096 C CA . VAL A 1 139 ? 15.301 1.391 3.500 1.00 90.25 139 VAL A CA 1
ATOM 1097 C C . VAL A 1 139 ? 15.710 1.374 4.968 1.00 90.25 139 VAL A C 1
ATOM 1099 O O . VAL A 1 139 ? 16.062 0.330 5.510 1.00 90.25 139 VAL A O 1
ATOM 1102 N N . THR A 1 140 ? 15.646 2.527 5.624 1.00 88.88 140 THR A N 1
ATOM 1103 C CA . THR A 1 140 ? 15.984 2.721 7.038 1.00 88.88 140 THR A CA 1
ATOM 1104 C C . THR A 1 140 ? 14.753 3.246 7.771 1.00 88.88 140 THR A C 1
ATOM 1106 O O . THR A 1 140 ? 14.354 4.395 7.584 1.00 88.88 140 THR A O 1
ATOM 1109 N N . ARG A 1 141 ? 14.128 2.411 8.608 1.00 85.06 141 ARG A N 1
ATOM 1110 C CA . ARG A 1 141 ? 12.989 2.780 9.468 1.00 85.06 141 ARG A CA 1
ATOM 1111 C C . ARG A 1 141 ? 13.377 2.610 10.938 1.00 85.06 141 ARG A C 1
ATOM 1113 O O . ARG A 1 141 ? 14.347 1.921 11.250 1.00 85.06 141 ARG A O 1
ATOM 1120 N N . LYS A 1 142 ? 12.606 3.220 11.845 1.00 81.56 142 LYS A N 1
ATOM 1121 C CA . LYS A 1 142 ? 12.805 3.076 13.302 1.00 81.56 142 LYS A CA 1
ATOM 1122 C C . LYS A 1 142 ? 12.695 1.616 13.750 1.00 81.56 142 LYS A C 1
ATOM 1124 O O . LYS A 1 142 ? 13.460 1.181 14.600 1.00 81.56 142 LYS A O 1
ATOM 1129 N N . ASP A 1 143 ? 11.791 0.878 13.114 1.00 76.62 143 ASP A N 1
ATOM 1130 C CA . ASP A 1 143 ? 11.399 -0.482 13.494 1.00 76.62 143 ASP A CA 1
ATOM 1131 C C . ASP A 1 143 ? 12.148 -1.565 12.688 1.00 76.62 143 ASP A C 1
ATOM 1133 O O . ASP A 1 143 ? 11.822 -2.747 12.761 1.00 76.62 143 ASP A O 1
ATOM 1137 N N . GLY A 1 144 ? 13.152 -1.168 11.895 1.00 79.94 144 GLY A N 1
ATOM 1138 C CA . GLY A 1 144 ? 13.987 -2.072 11.105 1.00 79.94 144 GLY A CA 1
ATOM 1139 C C . GLY A 1 144 ? 14.556 -1.422 9.842 1.00 79.94 144 GLY A C 1
ATOM 1140 O O . GLY A 1 144 ? 13.916 -0.588 9.201 1.00 79.94 144 GLY A O 1
ATOM 1141 N N . SER A 1 145 ? 15.769 -1.825 9.460 1.00 88.62 145 SER A N 1
ATOM 1142 C CA . SER A 1 145 ? 16.320 -1.531 8.130 1.00 88.62 145 SER A CA 1
ATOM 1143 C C . SER A 1 145 ? 16.139 -2.738 7.214 1.00 88.62 145 SER A C 1
ATOM 1145 O O . SER A 1 145 ? 16.287 -3.872 7.663 1.00 88.62 145 SER A O 1
ATOM 1147 N N . ALA A 1 146 ? 15.858 -2.493 5.938 1.00 90.06 146 ALA A N 1
ATOM 1148 C CA . ALA A 1 146 ? 15.699 -3.513 4.908 1.00 90.06 146 ALA A CA 1
ATOM 1149 C C . ALA A 1 146 ? 16.502 -3.139 3.655 1.00 90.06 146 ALA A C 1
ATOM 1151 O O . ALA A 1 146 ? 16.789 -1.966 3.410 1.00 90.06 146 ALA A O 1
ATOM 1152 N N . SER A 1 147 ? 16.856 -4.135 2.854 1.00 93.44 147 SER A N 1
ATOM 1153 C CA . SER A 1 147 ? 17.499 -3.961 1.551 1.00 93.44 147 SER A CA 1
ATOM 1154 C C . SER A 1 147 ? 17.144 -5.132 0.651 1.00 93.44 147 SER A C 1
ATOM 1156 O O . SER A 1 147 ? 17.015 -6.251 1.145 1.00 93.44 147 SER A O 1
ATOM 1158 N N . GLY A 1 148 ? 17.049 -4.882 -0.648 1.00 92.56 148 GLY A N 1
ATOM 1159 C CA . GLY A 1 148 ? 16.728 -5.883 -1.658 1.00 92.56 148 GLY A CA 1
ATOM 1160 C C . GLY A 1 148 ? 17.049 -5.362 -3.053 1.00 92.56 148 GLY A C 1
ATOM 1161 O O . GLY A 1 148 ? 17.571 -4.261 -3.206 1.00 92.56 148 GLY A O 1
ATOM 1162 N N . THR A 1 149 ? 16.760 -6.172 -4.061 1.00 92.44 149 THR A N 1
ATOM 1163 C CA . THR A 1 149 ? 17.116 -5.953 -5.476 1.00 92.44 149 THR A CA 1
ATOM 1164 C C . THR A 1 149 ? 15.933 -6.102 -6.430 1.00 92.44 149 THR A C 1
ATOM 1166 O O . THR A 1 149 ? 16.103 -6.061 -7.649 1.00 92.44 149 THR A O 1
ATOM 1169 N N . THR A 1 150 ? 14.744 -6.338 -5.875 1.00 92.75 150 THR A N 1
ATOM 1170 C CA . THR A 1 150 ? 13.509 -6.541 -6.619 1.00 92.75 150 THR A CA 1
ATOM 1171 C C . THR A 1 150 ? 12.328 -5.826 -5.965 1.00 92.75 150 THR A C 1
ATOM 1173 O O . THR A 1 150 ? 12.319 -5.535 -4.763 1.00 92.75 150 THR A O 1
ATOM 1176 N N . LEU A 1 151 ? 11.280 -5.599 -6.760 1.00 89.12 151 LEU A N 1
ATOM 1177 C CA . LEU A 1 151 ? 9.994 -5.090 -6.294 1.00 89.12 151 LEU A CA 1
ATOM 1178 C C . LEU A 1 151 ? 9.316 -6.063 -5.322 1.00 89.12 151 LEU A C 1
ATOM 1180 O O . LEU A 1 151 ? 8.719 -5.610 -4.350 1.00 89.12 151 LEU A O 1
ATOM 1184 N N . LEU A 1 152 ? 9.414 -7.380 -5.543 1.00 91.12 152 LEU A N 1
ATOM 1185 C CA . LEU A 1 152 ? 8.838 -8.368 -4.627 1.00 91.12 152 LEU A CA 1
ATOM 1186 C C . LEU A 1 152 ? 9.462 -8.271 -3.226 1.00 91.12 152 LEU A C 1
ATOM 1188 O O . LEU A 1 152 ? 8.725 -8.176 -2.249 1.00 91.12 152 LEU A O 1
ATOM 1192 N N . GLU A 1 153 ? 10.791 -8.185 -3.123 1.00 91.38 153 GLU A N 1
ATOM 1193 C CA . GLU A 1 153 ? 11.479 -7.972 -1.839 1.00 91.38 153 GLU A CA 1
ATOM 1194 C C . GLU A 1 153 ? 11.072 -6.640 -1.179 1.00 91.38 153 GLU A C 1
ATOM 1196 O O . GLU A 1 153 ? 10.980 -6.556 0.047 1.00 91.38 153 GLU A O 1
ATOM 1201 N N . ALA A 1 154 ? 10.799 -5.596 -1.974 1.00 89.62 154 ALA A N 1
ATOM 1202 C CA . ALA A 1 154 ? 10.348 -4.298 -1.467 1.00 89.62 154 ALA A CA 1
ATOM 1203 C C . ALA A 1 154 ? 8.910 -4.345 -0.916 1.00 89.62 154 ALA A C 1
ATOM 1205 O O . ALA A 1 154 ? 8.575 -3.598 0.006 1.00 89.62 154 ALA A O 1
ATOM 1206 N N . LEU A 1 155 ? 8.065 -5.230 -1.458 1.00 90.31 155 LEU A N 1
ATOM 1207 C CA . LEU A 1 155 ? 6.723 -5.502 -0.943 1.00 90.31 155 LEU A CA 1
ATOM 1208 C C . LEU A 1 155 ? 6.763 -6.411 0.294 1.00 90.31 155 LEU A C 1
ATOM 1210 O O . LEU A 1 155 ? 6.086 -6.117 1.277 1.00 90.31 155 LEU A O 1
ATOM 1214 N N . ASP A 1 156 ? 7.595 -7.454 0.291 1.00 88.94 156 ASP A N 1
ATOM 1215 C CA . ASP A 1 156 ? 7.784 -8.347 1.444 1.00 88.94 156 ASP A CA 1
ATOM 1216 C C . ASP A 1 156 ? 8.404 -7.617 2.653 1.00 88.94 156 ASP A C 1
ATOM 1218 O O . ASP A 1 156 ? 8.182 -8.011 3.798 1.00 88.94 156 ASP A O 1
ATOM 1222 N N . CYS A 1 157 ? 9.134 -6.513 2.436 1.00 87.56 157 CYS A N 1
ATOM 1223 C CA . CYS A 1 157 ? 9.634 -5.663 3.517 1.00 87.56 157 CYS A CA 1
ATOM 1224 C C . CYS A 1 157 ? 8.618 -4.614 4.021 1.00 87.56 157 CYS A C 1
ATOM 1226 O O . CYS A 1 157 ? 8.989 -3.746 4.822 1.00 87.56 157 CYS A O 1
ATOM 1228 N N . ILE A 1 158 ? 7.361 -4.609 3.559 1.00 86.81 158 ILE A N 1
ATOM 1229 C CA . ILE A 1 158 ? 6.319 -3.735 4.118 1.00 86.81 158 ILE A CA 1
ATOM 1230 C C . ILE A 1 158 ? 5.994 -4.207 5.538 1.00 86.81 158 ILE A C 1
ATOM 1232 O O . ILE A 1 158 ? 5.591 -5.346 5.761 1.00 86.81 158 ILE A O 1
ATOM 1236 N N . LEU A 1 159 ? 6.153 -3.309 6.513 1.00 82.12 159 LEU A N 1
ATOM 1237 C CA . LEU A 1 159 ? 5.728 -3.578 7.883 1.00 82.12 159 LEU A CA 1
ATOM 1238 C C . LEU A 1 159 ? 4.193 -3.656 7.910 1.00 82.12 159 LEU A C 1
ATOM 1240 O O . LEU A 1 159 ? 3.553 -2.727 7.406 1.00 82.12 159 LEU A O 1
ATOM 1244 N N . PRO A 1 160 ? 3.592 -4.710 8.493 1.00 81.44 160 PRO A N 1
ATOM 1245 C CA . PRO A 1 160 ? 2.152 -4.762 8.689 1.00 81.44 160 PRO A CA 1
ATOM 1246 C C . PRO A 1 160 ? 1.641 -3.502 9.399 1.00 81.44 160 PRO A C 1
ATOM 1248 O O . PRO A 1 160 ? 2.284 -3.042 10.349 1.00 81.44 160 PRO A O 1
ATOM 1251 N N . PRO A 1 161 ? 0.500 -2.932 8.974 1.00 79.00 161 PRO A N 1
ATOM 1252 C CA . PRO A 1 161 ? -0.078 -1.792 9.664 1.00 79.00 161 PRO A CA 1
ATOM 1253 C C . PRO A 1 161 ? -0.426 -2.196 11.098 1.00 79.00 161 PRO A C 1
ATOM 1255 O O . PRO A 1 161 ? -1.075 -3.218 11.327 1.00 79.00 161 PRO A O 1
ATOM 1258 N N . THR A 1 162 ? -0.019 -1.390 12.076 1.00 75.44 162 THR A N 1
ATOM 1259 C CA . THR A 1 162 ? -0.460 -1.589 13.455 1.00 75.44 162 THR A CA 1
ATOM 1260 C C . THR A 1 162 ? -1.955 -1.309 13.537 1.00 75.44 162 THR A C 1
ATOM 1262 O O . THR A 1 162 ? -2.415 -0.210 13.214 1.00 75.44 162 THR A O 1
ATOM 1265 N N . HIS A 1 163 ? -2.732 -2.308 13.962 1.00 75.75 163 HIS A N 1
ATOM 1266 C CA . HIS A 1 163 ? -4.143 -2.097 14.259 1.00 75.75 163 HIS A CA 1
ATOM 1267 C C . HIS A 1 163 ? -4.251 -1.013 15.345 1.00 75.75 163 HIS A C 1
ATOM 1269 O O . HIS A 1 163 ? -3.599 -1.135 16.382 1.00 75.75 163 HIS A O 1
ATOM 1275 N N . PRO A 1 164 ? -5.032 0.061 15.135 1.00 82.75 164 PRO A N 1
ATOM 1276 C CA . PRO A 1 164 ? -5.111 1.186 16.065 1.00 82.75 164 PRO A CA 1
ATOM 1277 C C . PRO A 1 164 ? -6.007 0.874 17.280 1.00 82.75 164 PRO A C 1
ATOM 1279 O O . PRO A 1 164 ? -6.922 1.636 17.590 1.00 82.75 164 PRO A O 1
ATOM 1282 N N . THR A 1 165 ? -5.743 -0.240 17.967 1.00 85.31 165 THR A N 1
ATOM 1283 C CA . THR A 1 165 ? -6.477 -0.727 19.150 1.00 85.31 165 THR A CA 1
ATOM 1284 C C . THR A 1 165 ? -6.367 0.219 20.339 1.00 85.31 165 THR A C 1
ATOM 1286 O O . THR A 1 165 ? -7.316 0.350 21.104 1.00 85.31 165 THR A O 1
ATOM 1289 N N . ASP A 1 166 ? -5.240 0.925 20.453 1.00 86.38 166 ASP A N 1
ATOM 1290 C CA . ASP A 1 166 ? -4.952 1.856 21.553 1.00 86.38 166 ASP A CA 1
ATOM 1291 C C . ASP A 1 166 ? -5.568 3.252 21.333 1.00 86.38 166 ASP A C 1
ATOM 1293 O O . ASP A 1 166 ? -5.469 4.133 22.188 1.00 86.38 166 ASP A O 1
ATOM 1297 N N . LYS A 1 167 ? -6.187 3.491 20.168 1.00 90.06 167 LYS A N 1
ATOM 1298 C CA . LYS A 1 167 ? -6.901 4.740 19.871 1.00 90.06 167 LYS A CA 1
ATOM 1299 C C . LYS A 1 167 ? -8.354 4.658 20.367 1.00 90.06 167 LYS A C 1
ATOM 1301 O O . LYS A 1 167 ? -8.890 3.561 20.495 1.00 90.06 167 LYS A O 1
ATOM 1306 N N . PRO A 1 168 ? -9.041 5.793 20.595 1.00 92.56 168 PRO A N 1
ATOM 1307 C CA . PRO A 1 168 ? -10.458 5.783 20.957 1.00 92.56 168 PRO A CA 1
ATOM 1308 C C . PRO A 1 168 ? -11.324 5.060 19.916 1.00 92.56 168 PRO A C 1
ATOM 1310 O O . PRO A 1 168 ? -11.050 5.142 18.715 1.00 92.56 168 PRO A O 1
ATOM 1313 N N . LEU A 1 169 ? -12.382 4.388 20.375 1.00 94.75 169 LEU A N 1
ATOM 1314 C CA . LEU A 1 169 ? -13.314 3.653 19.519 1.00 94.75 169 LEU A CA 1
ATOM 1315 C C . LEU A 1 169 ? -13.974 4.571 18.477 1.00 94.75 169 LEU A C 1
ATOM 1317 O O . LEU A 1 169 ? -14.663 5.520 18.845 1.00 94.75 169 LEU A O 1
ATOM 1321 N N . HIS A 1 170 ? -13.817 4.242 17.194 1.00 95.25 170 HIS A N 1
ATOM 1322 C CA . HIS A 1 170 ? -14.590 4.828 16.098 1.00 95.25 170 HIS A CA 1
ATOM 1323 C C . HIS A 1 170 ? -15.131 3.711 15.201 1.00 95.25 170 HIS A C 1
ATOM 1325 O O . HIS A 1 170 ? -14.369 2.914 14.648 1.00 95.25 170 HIS A O 1
ATOM 1331 N N . LEU A 1 171 ? -16.457 3.670 15.066 1.00 95.12 171 LEU A N 1
ATOM 1332 C CA . LEU A 1 171 ? -17.198 2.668 14.304 1.00 95.12 171 LEU A CA 1
ATOM 1333 C C . LEU A 1 171 ? -18.248 3.399 13.446 1.00 95.12 171 LEU A C 1
ATOM 1335 O O . LEU A 1 171 ? -19.325 3.726 13.949 1.00 95.12 171 LEU A O 1
ATOM 1339 N N . PRO A 1 172 ? -17.938 3.726 12.178 1.00 95.44 172 PRO A N 1
ATOM 1340 C CA . PRO A 1 172 ? -18.911 4.284 11.247 1.00 95.44 172 PRO A CA 1
ATOM 1341 C C . PRO A 1 172 ? -20.022 3.269 10.964 1.00 95.44 172 PRO A C 1
ATOM 1343 O O . PRO A 1 172 ? -19.747 2.139 10.550 1.00 95.44 172 PRO A O 1
ATOM 1346 N N . LEU A 1 173 ? -21.274 3.673 11.182 1.00 93.75 173 LEU A N 1
ATOM 1347 C CA . LEU A 1 173 ? -22.431 2.828 10.896 1.00 93.75 173 LEU A CA 1
ATOM 1348 C C . LEU A 1 173 ? -22.667 2.760 9.385 1.00 93.75 173 LEU A C 1
ATOM 1350 O O . LEU A 1 173 ? -22.721 3.793 8.719 1.00 93.75 173 LEU A O 1
ATOM 1354 N N . GLN A 1 174 ? -22.816 1.543 8.872 1.00 93.62 174 GLN A N 1
ATOM 1355 C CA . GLN A 1 174 ? -23.208 1.251 7.495 1.00 93.62 174 GLN A CA 1
ATOM 1356 C C . GLN A 1 174 ? -24.732 1.113 7.414 1.00 93.62 174 GLN A C 1
ATOM 1358 O O . GLN A 1 174 ? -25.375 1.833 6.659 1.00 93.62 174 GLN A O 1
ATOM 1363 N N . ASP A 1 175 ? -25.300 0.263 8.274 1.00 93.88 175 ASP A N 1
ATOM 1364 C CA . ASP A 1 175 ? -26.729 -0.051 8.330 1.00 93.88 175 ASP A CA 1
ATOM 1365 C C . ASP A 1 175 ? -27.237 -0.102 9.778 1.00 93.88 175 ASP A C 1
ATOM 1367 O O . ASP A 1 175 ? -26.469 -0.267 10.730 1.00 93.88 175 ASP A O 1
ATOM 1371 N N . VAL A 1 176 ? -28.556 0.020 9.958 1.00 92.50 176 VAL A N 1
ATOM 1372 C CA . VAL A 1 176 ? -29.220 -0.140 11.261 1.00 92.50 176 VAL A CA 1
ATOM 1373 C C . VAL A 1 176 ? -30.497 -0.957 11.104 1.00 92.50 176 VAL A C 1
ATOM 1375 O O . VAL A 1 176 ? -31.451 -0.532 10.452 1.00 92.50 176 VAL A O 1
ATOM 1378 N N . TYR A 1 177 ? -30.544 -2.110 11.767 1.00 93.56 177 TYR A N 1
ATOM 1379 C CA . TYR A 1 177 ? -31.67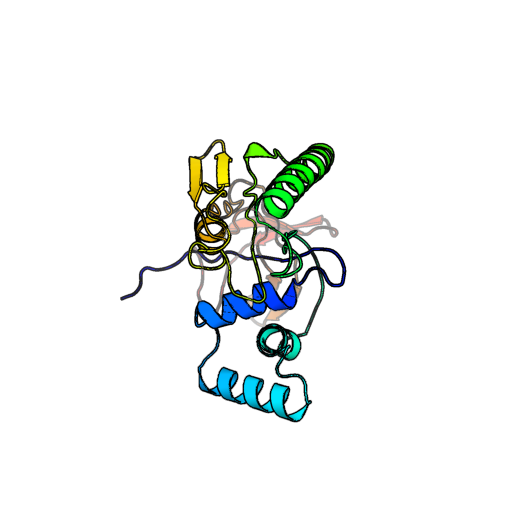3 -3.034 11.736 1.00 93.56 177 TYR A CA 1
ATOM 1380 C C . TYR A 1 177 ? -32.503 -2.962 13.022 1.00 93.56 177 TYR A C 1
ATOM 1382 O O . TYR A 1 177 ? -32.019 -2.570 14.085 1.00 93.56 177 TYR A O 1
ATOM 1390 N N . LYS A 1 178 ? -33.772 -3.373 12.937 1.00 92.44 178 LYS A N 1
ATOM 1391 C CA . LYS A 1 178 ? -34.642 -3.619 14.096 1.00 92.44 178 LYS A CA 1
ATOM 1392 C C . LYS A 1 178 ? -35.085 -5.074 14.071 1.00 92.44 178 LYS A C 1
ATOM 1394 O O . LYS A 1 178 ? -35.875 -5.455 13.211 1.00 92.44 178 LYS A O 1
ATOM 1399 N N . ILE A 1 179 ? -34.577 -5.872 15.002 1.00 90.88 179 ILE A N 1
ATOM 1400 C CA . ILE A 1 179 ? -34.843 -7.309 15.083 1.00 90.88 179 ILE A CA 1
ATOM 1401 C C . ILE A 1 179 ? -35.795 -7.566 16.253 1.00 90.88 179 ILE A C 1
ATOM 1403 O O . ILE A 1 179 ? -35.529 -7.166 17.389 1.00 90.88 179 ILE A O 1
ATOM 1407 N N . GLY A 1 180 ? -36.922 -8.227 15.980 1.00 91.62 180 GLY A N 1
ATOM 1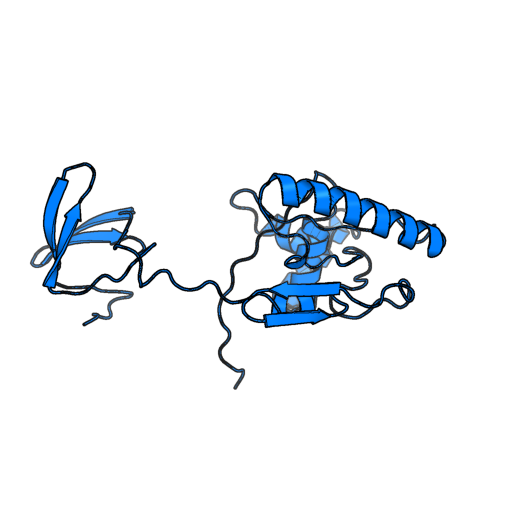408 C CA . GLY A 1 180 ? -37.902 -8.585 17.007 1.00 91.62 180 GLY A CA 1
ATOM 1409 C C . GLY A 1 180 ? -37.272 -9.461 18.092 1.00 91.62 180 GLY A C 1
ATOM 1410 O O . GLY A 1 180 ? -36.629 -10.457 17.783 1.00 91.62 180 GLY A O 1
ATOM 1411 N N . GLY A 1 181 ? -37.433 -9.074 19.359 1.00 89.00 181 GLY A N 1
ATOM 1412 C CA . GLY A 1 181 ? -36.850 -9.771 20.513 1.00 89.00 181 GLY A CA 1
ATOM 1413 C C . GLY A 1 181 ? -35.423 -9.349 20.893 1.00 89.00 181 GLY A C 1
ATOM 1414 O O . GLY A 1 181 ? -35.055 -9.539 22.045 1.00 89.00 181 GLY A O 1
ATOM 1415 N N . ILE A 1 182 ? -34.657 -8.726 19.986 1.00 87.75 182 ILE A N 1
ATOM 1416 C CA . ILE A 1 182 ? -33.287 -8.235 20.259 1.00 87.75 182 ILE A CA 1
ATOM 1417 C C . ILE A 1 182 ? -33.266 -6.707 20.415 1.00 87.75 182 ILE A C 1
ATOM 1419 O O . ILE A 1 182 ? -32.645 -6.180 21.334 1.00 87.75 182 ILE A O 1
ATOM 1423 N N . GLY A 1 183 ? -33.980 -5.981 19.547 1.00 91.06 183 GLY A N 1
ATOM 1424 C CA . GLY A 1 183 ? -34.014 -4.517 19.529 1.00 91.06 183 GLY A CA 1
ATOM 1425 C C . GLY A 1 183 ? -33.303 -3.918 18.314 1.00 91.06 183 GLY A C 1
ATOM 1426 O O . GLY A 1 183 ? -33.432 -4.422 17.198 1.00 91.06 183 GLY A O 1
ATOM 1427 N N . THR A 1 184 ? -32.606 -2.799 18.517 1.00 91.75 184 THR A N 1
ATOM 1428 C CA . THR A 1 184 ? -31.889 -2.073 17.455 1.00 91.75 184 THR A CA 1
ATOM 1429 C C . THR A 1 184 ? -30.462 -2.599 17.324 1.00 91.75 184 THR A C 1
ATOM 1431 O O . THR A 1 184 ? -29.711 -2.556 18.294 1.00 91.75 184 THR A O 1
ATOM 1434 N N . VAL A 1 185 ? -30.077 -3.036 16.125 1.00 93.56 185 VAL A N 1
ATOM 1435 C CA . VAL A 1 185 ? -28.755 -3.604 15.823 1.00 93.56 185 VAL A CA 1
ATOM 1436 C C . VAL A 1 185 ? -28.072 -2.749 14.747 1.00 93.56 185 VAL A C 1
ATOM 1438 O O . VAL A 1 185 ? -28.428 -2.858 13.570 1.00 93.56 185 VAL A O 1
ATOM 1441 N N . PRO A 1 186 ? -27.139 -1.855 15.120 1.00 93.62 186 PRO A N 1
ATOM 1442 C CA . PRO A 1 186 ? -26.305 -1.136 14.165 1.00 93.62 186 PRO A CA 1
ATOM 1443 C C . PRO A 1 186 ? -25.163 -2.030 13.657 1.00 93.62 186 PRO A C 1
ATOM 1445 O O . PRO A 1 186 ? -24.574 -2.788 14.425 1.00 93.62 186 PRO A O 1
ATOM 1448 N N . VAL A 1 187 ? -24.829 -1.918 12.372 1.00 93.19 187 VAL A N 1
ATOM 1449 C CA . VAL A 1 187 ? -23.759 -2.678 11.709 1.00 93.19 187 VAL A CA 1
ATOM 1450 C C . VAL A 1 187 ? -22.746 -1.705 11.117 1.00 93.19 187 VAL A C 1
ATOM 1452 O O . VAL A 1 187 ? -23.116 -0.673 10.561 1.00 93.19 187 VAL A O 1
ATOM 1455 N N . GLY A 1 188 ? -21.458 -2.020 11.229 1.00 94.25 188 GLY A N 1
ATOM 1456 C CA . GLY A 1 188 ? -20.386 -1.205 10.671 1.00 94.25 188 GLY A CA 1
ATOM 1457 C C . GLY A 1 188 ? -19.007 -1.800 10.932 1.00 94.25 188 GLY A C 1
ATOM 1458 O O . GLY A 1 188 ? -18.874 -2.844 11.571 1.00 94.25 188 GLY A O 1
ATOM 1459 N N . ARG A 1 189 ? -17.968 -1.126 10.435 1.00 91.31 189 ARG A N 1
ATOM 1460 C CA . ARG A 1 189 ? -16.570 -1.546 10.592 1.00 91.31 189 ARG A CA 1
ATOM 1461 C C . ARG A 1 189 ? -15.914 -0.765 11.728 1.00 91.31 189 ARG A C 1
ATOM 1463 O O . ARG A 1 189 ? -16.051 0.452 11.798 1.00 91.31 189 ARG A O 1
ATOM 1470 N N . VAL A 1 190 ? -15.189 -1.450 12.612 1.00 91.19 190 VAL A N 1
ATOM 1471 C CA . VAL A 1 190 ? -14.335 -0.784 13.608 1.00 91.19 190 VAL A CA 1
ATOM 1472 C C . VAL A 1 190 ? -13.090 -0.262 12.890 1.00 91.19 190 VAL A C 1
ATOM 1474 O O . VAL A 1 190 ? -12.284 -1.049 12.399 1.00 91.19 190 VAL A O 1
ATOM 1477 N N . GLU A 1 191 ? -12.941 1.060 12.820 1.00 90.75 191 GLU A N 1
ATOM 1478 C CA . GLU A 1 191 ? -11.780 1.710 12.194 1.00 90.75 191 GLU A CA 1
ATOM 1479 C C . GLU A 1 191 ? -10.675 2.010 13.213 1.00 90.75 191 GLU A C 1
ATOM 1481 O O . GLU A 1 191 ? -9.488 1.914 12.895 1.00 90.75 191 GLU A O 1
ATOM 1486 N N . THR A 1 192 ? -11.044 2.344 14.455 1.00 92.00 192 THR A N 1
ATOM 1487 C CA . THR A 1 192 ? -10.098 2.503 15.569 1.00 92.00 192 THR A CA 1
ATOM 1488 C C . THR A 1 192 ? -10.673 2.011 16.889 1.00 92.00 192 THR A C 1
ATOM 1490 O O . THR A 1 192 ? -11.890 1.993 17.068 1.00 92.00 192 THR A O 1
ATOM 1493 N N . GLY A 1 193 ? -9.789 1.664 17.825 1.00 92.38 193 GLY A N 1
ATOM 1494 C CA . GLY A 1 193 ? -10.131 1.168 19.154 1.00 92.38 193 GLY A CA 1
ATOM 1495 C C . GLY A 1 193 ? -10.623 -0.275 19.171 1.00 92.38 193 GLY A C 1
ATOM 1496 O O . GLY A 1 193 ? -10.379 -1.050 18.247 1.00 92.38 193 GLY A O 1
ATOM 1497 N N . VAL A 1 194 ? -11.310 -0.629 20.255 1.00 91.75 194 VAL A N 1
ATOM 1498 C CA . VAL A 1 194 ? -11.921 -1.945 20.477 1.00 91.75 194 VAL A CA 1
ATOM 1499 C C . VAL A 1 194 ? -13.354 -1.728 20.961 1.00 91.75 194 VAL A C 1
ATOM 1501 O O . VAL A 1 194 ? -13.595 -0.861 21.800 1.00 91.75 194 VAL A O 1
ATOM 1504 N N . LEU A 1 195 ? -14.296 -2.505 20.426 1.00 93.19 195 LEU A N 1
ATOM 1505 C CA . LEU A 1 195 ? -15.680 -2.585 20.896 1.00 93.19 195 LEU A CA 1
ATOM 1506 C C . LEU A 1 195 ? -15.836 -3.863 21.728 1.00 93.19 195 LEU A C 1
ATOM 1508 O O . LEU A 1 195 ? -15.398 -4.923 21.288 1.00 93.19 195 LEU A O 1
ATOM 1512 N N . LYS A 1 196 ? -16.469 -3.765 22.898 1.00 93.00 196 LYS A N 1
ATOM 1513 C CA . LYS A 1 196 ? -16.798 -4.900 23.768 1.00 93.00 196 LYS A CA 1
ATOM 1514 C C . LYS A 1 196 ? -18.210 -4.762 24.348 1.00 93.00 196 LYS A C 1
ATOM 1516 O O . LYS A 1 196 ? -18.666 -3.627 24.532 1.00 93.00 196 LYS A O 1
ATOM 1521 N N . PRO A 1 197 ? -18.882 -5.874 24.690 1.00 94.25 197 PRO A N 1
ATOM 1522 C CA . PRO A 1 197 ? -20.058 -5.858 25.556 1.00 94.25 197 PRO A CA 1
ATOM 1523 C C . PRO A 1 197 ? -19.814 -5.066 26.854 1.00 94.25 197 PRO A C 1
ATOM 1525 O O . PRO A 1 197 ? -18.698 -4.995 27.369 1.00 94.25 197 PRO A O 1
ATOM 1528 N N . GLY A 1 198 ? -20.858 -4.422 27.373 1.00 93.81 198 GLY A N 1
ATOM 1529 C CA . GLY A 1 198 ? -20.817 -3.584 28.575 1.00 93.81 198 GLY A CA 1
ATOM 1530 C C . GLY A 1 198 ? -20.190 -2.193 28.393 1.00 93.81 198 GLY A C 1
ATOM 1531 O O . GLY A 1 198 ? -20.282 -1.366 29.301 1.00 93.81 198 GLY A O 1
ATOM 1532 N N . MET A 1 199 ? -19.582 -1.880 27.242 1.00 95.25 199 MET A N 1
ATOM 1533 C CA . MET A 1 199 ? -19.095 -0.522 26.968 1.00 95.25 199 MET A CA 1
ATOM 1534 C C . MET A 1 199 ? -20.259 0.461 26.803 1.00 95.25 199 MET A C 1
ATOM 1536 O O . MET A 1 199 ? -21.213 0.192 26.075 1.00 95.25 199 MET A O 1
ATOM 1540 N N . VAL A 1 200 ? -20.149 1.644 27.412 1.00 95.69 200 VAL A N 1
ATOM 1541 C CA . VAL A 1 200 ? -21.027 2.780 27.096 1.00 95.69 200 VAL A CA 1
ATOM 1542 C C . VAL A 1 200 ? -20.431 3.529 25.908 1.00 95.69 200 VAL A C 1
ATOM 1544 O O . VAL A 1 200 ? -19.319 4.050 25.988 1.00 95.69 200 VAL A O 1
ATOM 1547 N N . VAL A 1 201 ? -21.170 3.571 24.804 1.00 95.25 201 VAL A N 1
ATOM 1548 C CA . VAL A 1 201 ? -20.786 4.230 23.549 1.00 95.25 201 VAL A CA 1
ATOM 1549 C C . VAL A 1 201 ? -21.675 5.441 23.289 1.00 95.25 201 VAL A C 1
ATOM 1551 O O . VAL A 1 201 ? -22.821 5.477 23.734 1.00 95.25 201 VAL A O 1
ATOM 1554 N N . THR A 1 202 ? -21.165 6.422 22.542 1.00 96.25 202 THR A N 1
ATOM 1555 C CA . THR A 1 202 ? -21.912 7.629 22.153 1.00 96.25 202 THR A CA 1
ATOM 1556 C C . THR A 1 202 ? -22.011 7.726 20.635 1.00 96.25 202 THR A C 1
ATOM 1558 O O . THR A 1 202 ? -21.000 7.791 19.939 1.00 96.25 202 THR A O 1
ATOM 1561 N N . CYS A 1 203 ? -23.236 7.774 20.120 1.00 93.69 203 CYS A N 1
ATOM 1562 C CA . CYS A 1 203 ? -23.530 7.881 18.697 1.00 93.69 203 CYS A CA 1
ATOM 1563 C C . CYS A 1 203 ? -23.512 9.350 18.249 1.00 93.69 203 CYS A C 1
ATOM 1565 O O . CYS A 1 203 ? -24.440 10.108 18.536 1.00 93.69 203 CYS A O 1
ATOM 1567 N N . ALA A 1 204 ? -22.479 9.758 17.513 1.00 94.31 204 ALA A N 1
ATOM 1568 C CA . ALA A 1 204 ? -22.449 11.038 16.802 1.00 94.31 204 ALA A CA 1
ATOM 1569 C C . ALA A 1 204 ? -23.217 10.948 15.459 1.00 94.31 204 ALA A C 1
ATOM 1571 O O . ALA A 1 204 ? -23.310 9.860 14.893 1.00 94.31 204 ALA A O 1
ATOM 1572 N N . PRO A 1 205 ? -23.768 12.055 14.919 1.00 94.75 205 PRO A N 1
ATOM 1573 C CA . PRO A 1 205 ? -23.825 13.402 15.497 1.00 94.75 205 PRO A CA 1
ATOM 1574 C C . PRO A 1 205 ? -24.988 13.603 16.486 1.00 94.75 205 PRO A C 1
ATOM 1576 O O . PRO A 1 205 ? -25.067 14.651 17.115 1.00 94.75 205 PRO A O 1
ATOM 1579 N N . VAL A 1 206 ? -25.884 12.619 16.638 1.00 94.06 206 VAL A N 1
ATOM 1580 C CA . VAL A 1 206 ? -27.097 12.721 17.481 1.00 94.06 206 VAL A CA 1
ATOM 1581 C C . VAL A 1 206 ? -26.811 12.825 18.986 1.00 94.06 206 VAL A C 1
ATOM 1583 O O . VAL A 1 206 ? -27.701 13.179 19.752 1.00 94.06 206 VAL A O 1
ATOM 1586 N N . ASN A 1 207 ? -25.574 12.535 19.398 1.00 93.19 207 ASN A N 1
ATOM 1587 C CA . ASN A 1 207 ? -25.056 12.625 20.763 1.00 93.19 207 ASN A CA 1
ATOM 1588 C C . ASN A 1 207 ? -25.864 11.808 21.791 1.00 93.19 207 ASN A C 1
ATOM 1590 O O . ASN A 1 207 ? -26.076 12.231 22.926 1.00 93.19 207 ASN A O 1
ATOM 1594 N N . VAL A 1 208 ? -26.323 10.625 21.371 1.00 93.75 208 VAL A N 1
ATOM 1595 C CA . VAL A 1 208 ? -27.037 9.659 22.218 1.00 93.75 208 VAL A CA 1
ATOM 1596 C C . VAL A 1 208 ? -26.041 8.637 22.754 1.00 93.75 208 VAL A C 1
ATOM 1598 O O . VAL A 1 208 ? -25.361 7.982 21.964 1.00 93.75 208 VAL A O 1
ATOM 1601 N N . SER A 1 209 ? -25.977 8.469 24.075 1.00 94.88 209 SER A N 1
ATOM 1602 C CA . SER A 1 209 ? -25.171 7.423 24.716 1.00 94.88 209 SER A CA 1
ATOM 1603 C C . SER A 1 209 ? -26.013 6.193 25.060 1.00 94.88 209 SER A C 1
ATOM 1605 O O . SER A 1 209 ? -27.147 6.321 25.517 1.00 94.88 209 SER A O 1
ATOM 1607 N N . THR A 1 210 ? -25.458 4.998 24.858 1.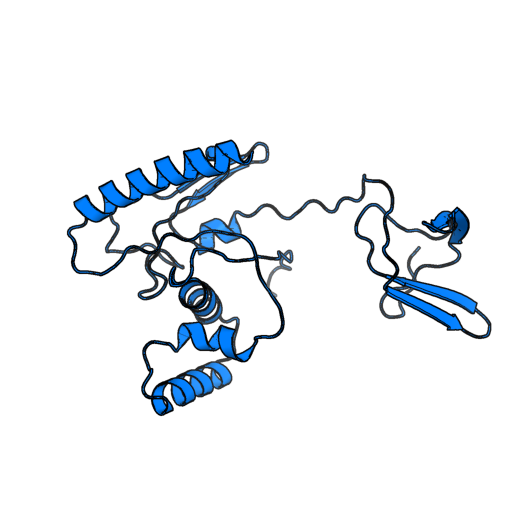00 93.94 210 THR A N 1
ATOM 1608 C CA . THR A 1 210 ? -26.101 3.716 25.183 1.00 93.94 210 THR A CA 1
ATOM 1609 C C . THR A 1 210 ? -25.061 2.663 25.558 1.00 93.94 210 THR A C 1
ATOM 1611 O O . THR A 1 210 ? -23.889 2.782 25.213 1.00 93.94 210 THR A O 1
ATOM 1614 N N . GLU A 1 211 ? -25.485 1.617 26.260 1.00 94.75 211 GLU A N 1
ATOM 1615 C CA . GLU A 1 211 ? -24.645 0.469 26.608 1.00 94.75 211 GLU A CA 1
ATOM 1616 C C . GLU A 1 211 ? -24.705 -0.603 25.506 1.00 94.75 211 GLU A C 1
ATOM 1618 O O . GLU A 1 211 ? -25.789 -0.951 25.029 1.00 94.75 211 GLU A O 1
ATOM 1623 N N . VAL A 1 212 ? -23.549 -1.137 25.115 1.00 94.62 212 VAL A N 1
ATOM 1624 C CA . VAL A 1 212 ? -23.410 -2.242 24.155 1.00 94.62 212 VAL A CA 1
ATOM 1625 C C . VAL A 1 212 ? -23.780 -3.551 24.851 1.00 94.62 212 VAL A C 1
ATOM 1627 O O . VAL A 1 212 ? -23.110 -3.951 25.798 1.00 94.62 212 VAL A O 1
ATOM 1630 N N . LYS A 1 213 ? -24.837 -4.235 24.400 1.00 93.12 213 LYS A N 1
ATOM 1631 C CA . LYS A 1 213 ? -25.312 -5.476 25.046 1.00 93.12 213 LYS A CA 1
ATOM 1632 C C . LYS A 1 213 ? -24.616 -6.741 24.550 1.00 93.12 213 LYS A C 1
ATOM 1634 O O . LYS A 1 213 ? -24.294 -7.600 25.362 1.00 93.12 213 LYS A O 1
ATOM 1639 N N . SER A 1 214 ? -24.346 -6.832 23.254 1.00 91.50 214 SER A N 1
ATOM 1640 C CA . SER A 1 214 ? -23.578 -7.910 22.630 1.00 91.50 214 SER A CA 1
ATOM 1641 C C . SER A 1 214 ? -22.830 -7.373 21.410 1.00 91.50 214 SER A C 1
ATOM 1643 O O . SER A 1 214 ? -23.138 -6.288 20.910 1.00 91.50 214 SER A O 1
ATOM 1645 N N . VAL A 1 215 ? -21.832 -8.126 20.950 1.00 92.62 215 VAL A N 1
ATOM 1646 C CA . VAL A 1 215 ? -21.101 -7.878 19.704 1.00 92.62 215 VAL A CA 1
ATOM 1647 C C . VAL A 1 215 ? -21.056 -9.194 18.934 1.00 92.62 215 VAL A C 1
ATOM 1649 O O . VAL A 1 215 ? -20.716 -10.228 19.504 1.00 92.62 215 VAL A O 1
ATOM 1652 N N . GLU A 1 216 ? -21.409 -9.163 17.652 1.00 89.94 216 GLU A N 1
ATOM 1653 C CA . GLU A 1 216 ? -21.445 -10.341 16.781 1.00 89.94 216 GLU A CA 1
ATOM 1654 C C . GLU A 1 216 ? -20.698 -10.060 15.473 1.00 89.94 216 GLU A C 1
ATOM 1656 O O . GLU A 1 216 ? -20.795 -8.967 14.911 1.00 89.94 216 GLU A O 1
ATOM 1661 N N . MET A 1 217 ? -19.987 -11.063 14.958 1.00 86.75 217 MET A N 1
ATOM 1662 C CA . MET A 1 217 ? -19.381 -11.045 13.627 1.00 86.75 217 MET A CA 1
ATOM 1663 C C . MET A 1 217 ? -19.609 -12.411 12.975 1.00 86.75 217 MET A C 1
ATOM 1665 O O . MET A 1 217 ? -19.315 -13.438 13.572 1.00 86.75 217 MET A O 1
ATOM 1669 N N . HIS A 1 218 ? -20.166 -12.438 11.760 1.00 80.75 218 HIS A N 1
ATOM 1670 C CA . HIS A 1 218 ? -20.478 -13.677 11.022 1.00 80.75 218 HIS A CA 1
ATOM 1671 C C . HIS A 1 218 ? -21.304 -14.728 11.804 1.00 80.75 218 HIS A C 1
ATOM 1673 O O . HIS A 1 218 ? -21.142 -15.925 11.588 1.00 80.75 218 HIS A O 1
ATOM 1679 N N . HIS A 1 219 ? -22.232 -14.277 12.660 1.00 72.94 219 HIS A N 1
ATOM 1680 C CA . HIS A 1 219 ? -23.055 -15.103 13.565 1.00 72.94 219 HIS A CA 1
ATOM 1681 C C . HIS A 1 219 ? -22.298 -15.782 14.723 1.00 72.94 219 HIS A C 1
ATOM 1683 O O . HIS A 1 219 ? -22.877 -16.609 15.426 1.00 72.94 219 HIS A O 1
ATOM 1689 N N . GLU A 1 220 ? -21.045 -15.399 14.971 1.00 79.25 220 GLU A N 1
ATOM 1690 C CA . GLU A 1 220 ? -20.318 -15.727 16.198 1.00 79.25 220 GLU A CA 1
ATOM 1691 C C . GLU A 1 220 ? -20.352 -14.526 17.156 1.00 79.25 220 GLU A C 1
ATOM 1693 O O . GLU A 1 220 ? -20.171 -13.377 16.742 1.00 79.25 220 GLU A O 1
ATOM 1698 N N . ALA A 1 221 ? -20.617 -14.789 18.438 1.00 75.56 221 ALA A N 1
ATOM 1699 C CA . ALA A 1 221 ? -20.647 -13.776 19.490 1.00 75.56 221 ALA A CA 1
ATOM 1700 C C . ALA A 1 221 ? -19.250 -13.568 20.094 1.00 75.56 221 ALA A C 1
ATOM 1702 O O . ALA A 1 221 ? -18.512 -14.529 20.306 1.00 75.56 221 ALA A O 1
ATOM 1703 N N . PHE A 1 222 ? -18.912 -12.315 20.399 1.00 75.00 222 PHE A N 1
ATOM 1704 C CA . PHE A 1 222 ? -17.627 -11.911 20.973 1.00 75.00 222 PHE A CA 1
ATOM 1705 C C . PHE A 1 222 ? -17.805 -11.410 22.414 1.00 75.00 222 PHE A C 1
ATOM 1707 O O . PHE A 1 222 ? -18.716 -10.623 22.688 1.00 75.00 222 PHE A O 1
ATOM 1714 N N . GLU A 1 223 ? -16.918 -11.860 23.310 1.00 58.34 223 GLU A N 1
ATOM 1715 C CA . GLU A 1 223 ? -16.826 -11.466 24.733 1.00 58.34 223 GLU A CA 1
ATOM 1716 C C . GLU A 1 223 ? -15.890 -10.258 24.971 1.00 58.34 223 GLU A C 1
ATOM 1718 O O . GLU A 1 223 ? -14.796 -10.189 24.359 1.00 58.34 223 GLU A O 1
#

Organism: Pipistrellus kuhlii (NCBI:txid59472)

Sequence (223 aa):
MGKEKTHINIVVIGQVDSGKSTTAGHLIYKCGGVDKRTIEKFEKEAAEMGNDSFKHAWVLDKRKAEWEQISPLISPCGNSRPASIIQERYEEIVKEVSTFIKKIGYNPDTVAFEPISGWNGDNMLEPSAHMSWFKGWKVTRKDGSASGTTLLEALDCILPPTHPTDKPLHLPLQDVYKIGGIGTVPVGRVETGVLKPGMVVTCAPVNVSTEVKSVEMHHEAFE

Radius of gyration: 23.39 Å; chains: 1; bounding box: 63×45×61 Å

Foldseek 3Di:
DDDDDDDDDDFEDDDVPLCGLLLVLLLCVVVVVDPPVVLVVLCVVCVVVVHNVCSSSSSVVVVDDDDDDDDYAAEDPDPPDQLVVVVVVLVVVLVVVCVVVVVVPDHSLQDFRAHAHSRVGDQAPDHDPRNPVDPWTWHDDPVDIDTDHHPVSRVVPDDRDDAQQVDDWDWDFPDWDQDPPPGIDTDTDTRHHDDAAQDWDADPPVRDIDGHHWDDDPNDTDD

pLDDT: mean 79.61, std 16.96, range [25.23, 96.25]

InterPro domains:
  IPR000795 Translational (tr)-type GTP-binding domain [PF00009] (5-67)
  IPR004161 Translation elongation factor EFTu-like, domain 2 [PF03144] (183-220)
  IPR009000 Translation protein, beta-barrel domain superfamily [SSF50447] (160-220)
  IPR027417 P-loop containing nucleoside triphosphate hydrolase [G3DSA:3.40.50.300] (1-72)
  IPR027417 P-loop containing nucleoside triphosphate hydrolase [G3DSA:3.40.50.300] (81-161)
  IPR027417 P-loop containing nucleoside triphosphate hydrolase [SSF52540] (3-69)
  IPR027417 P-loop containing nucleoside triphosphate hydrolase [SSF52540] (87-184)
  IPR050100 Translation factor GTPase superfamily members [PTHR23115] (87-221)